Protein AF-A0A8S0X1C5-F1 (afdb_monomer_lite)

pLDDT: mean 76.9, std 29.58, range [22.59, 98.88]

Foldseek 3Di:
DFDFDWDDDPPGDTDGDGDDDDDDDDDDDDDDDDDDDDDDDPDDDDPDDDDDDDDDDDPDDDDDDDDDDDDDDDDDDDPPPPVVVVVVVVVVPVPVPLQFDDDDPLLVLAPFDQALKAFFQDWPDWDDDKAPPVCSHPQNDKIKAAAFFTKTKTFSVAKFWAKKKKFFADADQFWWKKKEFAADPVPDDRFAHAALADDDPNRGQATIHIRGGPDDGTMDIGDLQQTAQIGGIMMMGIRDNDMIMMTDIIGRGFFPVVDRGRSRDSDADFAADPVDPGRGVVSNVVSVVVVFQRSQFGDQQQAWDPVADGGNRTTRRHGADDDDRDGDPGRRPPSHDDCVSCVPPD

Radius of gyration: 30.74 Å; chains: 1; bounding box: 62×40×99 Å

Organism: Cyclocybe aegerita (NCBI:txid1973307)

Secondary structure (DSSP, 8-state):
-EEE--EE-TTS-EE--EEE-------------------S---S---------------S-------------------THHHHHHHHHHHTT------PPPP-GGGGG--S-SSSEE---EEEEEEEEEETGGGGGGG-SEEEEEEEEEEEEEEEEEEEEEEEEEEEEE--TT--EEEEEESSGGG--TT-PPPSSS--TTS-TT--EEEPSSP-SEEEE--GGG-EEEEEEEEEEE--SS-EEEEEEEEEE-SSTT-S-TT--S-------TTSSSTTHHHHHHHHHHHHHHHTEE-TT-BPPSSPPPTT-----B--SSSS-EE-S-TTTT-S--HHHHTT--

Sequence (346 aa):
MFGIRQHILKNGTTVLAVSLSLDYARKELLSSSHSNILTAVNSQGISGMHASRSCVFVDGPLQDYFISTSRELILYEFPSMWLLRLVSVFMSLASSCSALAPSGAWDRFNLAPASRTVYPTAIHSMNGTVKEANLLIDNKGKATFIGIGSWVALDFGIEVGGLISMNFDSVTSTSSLVLSFTESPLFIRPTASDDSSYPSANTTYDGVLQVNAPLKTGDWIQPAAALRGGFRYLTIVSMSTAPTTVSNISCSISFMPHVDDMKAYSGYFFASDPLSQDEDFLTKVWYAGAYTVQTNTVPLDTGRRVPFAPAGSWANDARLGVAGPIIVDGAKRDRAVWPGAHSGYL

Structure (mmCIF, N/CA/C/O backbone):
data_AF-A0A8S0X1C5-F1
#
_entry.id   AF-A0A8S0X1C5-F1
#
loop_
_atom_site.group_PDB
_atom_site.id
_atom_site.type_symbol
_atom_site.label_atom_id
_atom_site.label_alt_id
_atom_site.label_comp_id
_atom_site.label_asym_id
_atom_site.label_entity_id
_atom_site.label_seq_id
_atom_site.pdbx_PDB_ins_code
_atom_site.Cartn_x
_atom_site.Cartn_y
_atom_site.Cartn_z
_atom_site.occupancy
_atom_site.B_iso_or_equiv
_atom_site.auth_seq_id
_atom_site.auth_comp_id
_atom_site.auth_asym_id
_atom_site.auth_atom_id
_atom_site.pdbx_PDB_model_num
ATOM 1 N N . MET A 1 1 ? 11.340 11.588 -34.163 1.00 29.11 1 MET A N 1
ATOM 2 C CA . MET A 1 1 ? 9.926 11.584 -34.609 1.00 29.11 1 MET A CA 1
ATOM 3 C C . MET A 1 1 ? 9.785 10.570 -35.745 1.00 29.11 1 MET A C 1
ATOM 5 O O . MET A 1 1 ? 10.520 10.693 -36.718 1.00 29.11 1 MET A O 1
ATOM 9 N N . PHE A 1 2 ? 8.931 9.545 -35.627 1.00 24.64 2 PHE A N 1
ATOM 10 C CA . PHE A 1 2 ? 8.673 8.598 -36.725 1.00 24.64 2 PHE A CA 1
ATOM 11 C C . PHE A 1 2 ? 7.527 9.130 -37.588 1.00 24.64 2 PHE A C 1
ATOM 13 O O . PHE A 1 2 ? 6.405 9.265 -37.113 1.00 24.64 2 PHE A O 1
ATOM 20 N N . GLY A 1 3 ? 7.810 9.452 -38.849 1.00 26.06 3 GLY A N 1
ATOM 21 C CA . GLY A 1 3 ? 6.800 9.875 -39.813 1.00 26.06 3 GLY A CA 1
ATOM 22 C C . GLY A 1 3 ? 6.830 8.972 -41.036 1.00 26.06 3 GLY A C 1
ATOM 23 O O . GLY A 1 3 ? 7.799 8.989 -41.790 1.00 26.06 3 GLY A O 1
ATOM 24 N N . ILE A 1 4 ? 5.764 8.204 -41.259 1.00 29.16 4 ILE A N 1
ATOM 25 C CA . ILE A 1 4 ? 5.553 7.499 -42.526 1.00 29.16 4 ILE A CA 1
ATOM 26 C C . ILE A 1 4 ? 4.868 8.486 -43.472 1.00 29.16 4 ILE A C 1
ATOM 28 O O . ILE A 1 4 ? 3.733 8.892 -43.232 1.00 29.16 4 ILE A O 1
ATOM 32 N N . ARG A 1 5 ? 5.544 8.883 -44.553 1.00 32.38 5 ARG A N 1
ATOM 33 C CA . ARG A 1 5 ? 4.903 9.590 -45.670 1.00 32.38 5 ARG A CA 1
ATOM 34 C C . ARG A 1 5 ? 4.838 8.667 -46.877 1.00 32.38 5 ARG A C 1
ATOM 36 O O . ARG A 1 5 ? 5.865 8.285 -47.428 1.00 32.38 5 ARG A O 1
ATOM 43 N N . GLN A 1 6 ? 3.623 8.349 -47.311 1.00 30.48 6 GLN A N 1
ATOM 44 C CA . GLN A 1 6 ? 3.394 7.784 -48.637 1.00 30.48 6 GLN A CA 1
ATOM 45 C C . GLN A 1 6 ? 3.525 8.891 -49.683 1.00 30.48 6 GLN A C 1
ATOM 47 O O . GLN A 1 6 ? 2.847 9.914 -49.601 1.00 30.48 6 GLN A O 1
ATOM 52 N N . HIS A 1 7 ? 4.362 8.665 -50.693 1.00 32.59 7 HIS A N 1
ATOM 53 C CA . HIS A 1 7 ? 4.354 9.457 -51.916 1.00 32.59 7 HIS A CA 1
ATOM 54 C C . HIS A 1 7 ? 3.882 8.587 -53.079 1.00 32.59 7 HIS A C 1
ATOM 56 O O . HIS A 1 7 ? 4.466 7.548 -53.377 1.00 32.59 7 HIS A O 1
ATOM 62 N N . ILE A 1 8 ? 2.812 9.031 -53.737 1.00 29.69 8 ILE A N 1
ATOM 63 C CA . ILE A 1 8 ? 2.305 8.440 -54.975 1.00 29.69 8 ILE A CA 1
ATOM 64 C C . ILE A 1 8 ? 2.947 9.210 -56.131 1.00 29.69 8 ILE A C 1
ATOM 66 O O . ILE A 1 8 ? 2.721 10.413 -56.278 1.00 29.69 8 ILE A O 1
ATOM 70 N N . LEU A 1 9 ? 3.760 8.536 -56.946 1.00 34.84 9 LEU A N 1
ATOM 71 C CA . LEU A 1 9 ? 4.273 9.107 -58.192 1.00 34.84 9 LEU A CA 1
ATOM 72 C C . LEU A 1 9 ? 3.261 8.881 -59.325 1.00 34.84 9 LEU A C 1
ATOM 74 O O . LEU A 1 9 ? 2.566 7.866 -59.360 1.00 34.84 9 LEU A O 1
ATOM 78 N N . LYS A 1 10 ? 3.199 9.831 -60.268 1.00 32.88 10 LYS A N 1
ATOM 79 C CA . LYS A 1 10 ? 2.172 9.957 -61.326 1.00 32.88 10 LYS A CA 1
ATOM 80 C C . LYS A 1 10 ? 2.009 8.763 -62.288 1.00 32.88 10 LYS A C 1
ATOM 82 O O . LYS A 1 10 ? 1.106 8.811 -63.113 1.00 32.88 10 LYS A O 1
ATOM 87 N N . ASN A 1 11 ? 2.799 7.695 -62.156 1.00 34.28 11 ASN A N 1
ATOM 88 C CA . ASN A 1 11 ? 2.744 6.514 -63.027 1.00 34.28 11 ASN A CA 1
ATOM 89 C C . ASN A 1 11 ? 2.382 5.206 -62.288 1.00 34.28 11 ASN A C 1
ATOM 91 O O . ASN A 1 11 ? 2.668 4.122 -62.780 1.00 34.28 11 ASN A O 1
ATOM 95 N N . GLY A 1 12 ? 1.747 5.284 -61.113 1.00 36.84 12 GLY A N 1
ATOM 96 C CA . GLY A 1 12 ? 1.111 4.119 -60.475 1.00 36.84 12 GLY A CA 1
ATOM 97 C C . GLY A 1 12 ? 2.046 3.152 -59.736 1.00 36.84 12 GLY A C 1
ATOM 98 O O . GLY A 1 12 ? 1.582 2.137 -59.228 1.00 36.84 12 GLY A O 1
ATOM 99 N N . THR A 1 13 ? 3.339 3.457 -59.613 1.00 32.91 13 THR A N 1
ATOM 100 C CA . THR A 1 13 ? 4.266 2.703 -58.754 1.00 32.91 13 THR A CA 1
ATOM 101 C C . THR A 1 13 ? 4.242 3.263 -57.330 1.00 32.91 13 THR A C 1
ATOM 103 O O . THR A 1 13 ? 4.506 4.449 -57.121 1.00 32.91 13 THR A O 1
ATOM 106 N N . THR A 1 14 ? 3.948 2.423 -56.336 1.00 31.20 14 THR A N 1
ATOM 107 C CA . THR A 1 14 ? 4.071 2.776 -54.913 1.00 31.20 14 THR A CA 1
ATOM 108 C C . THR A 1 14 ? 5.472 2.422 -54.418 1.00 31.20 14 THR A C 1
ATOM 110 O O . THR A 1 14 ? 5.882 1.270 -54.512 1.00 31.20 14 THR A O 1
ATOM 113 N N . VAL A 1 15 ? 6.200 3.395 -53.867 1.00 32.12 15 VAL A N 1
ATOM 114 C CA . VAL A 1 15 ? 7.472 3.164 -53.165 1.00 32.12 15 VAL A CA 1
ATOM 115 C C . VAL A 1 15 ? 7.262 3.509 -51.695 1.00 32.12 15 VAL A C 1
ATOM 117 O O . VAL A 1 15 ? 6.861 4.627 -51.370 1.00 32.12 15 VAL A O 1
ATOM 120 N N . LEU A 1 16 ? 7.514 2.551 -50.803 1.00 28.67 16 LEU A N 1
ATOM 121 C CA . LEU A 1 16 ? 7.498 2.785 -49.363 1.00 28.67 16 LEU A CA 1
ATOM 122 C C . LEU A 1 16 ? 8.895 3.260 -48.941 1.00 28.67 16 LEU A C 1
ATOM 124 O O . LEU A 1 16 ? 9.833 2.470 -48.898 1.00 28.67 16 LEU A O 1
ATOM 128 N N . ALA A 1 17 ? 9.047 4.554 -48.667 1.00 30.53 17 ALA A N 1
ATOM 129 C CA . ALA A 1 17 ? 10.282 5.104 -48.118 1.00 30.53 17 ALA A CA 1
ATOM 130 C C . ALA A 1 17 ? 10.117 5.304 -46.606 1.00 30.53 17 ALA A C 1
ATOM 132 O O . ALA A 1 17 ? 9.279 6.091 -46.167 1.00 30.53 17 ALA A O 1
ATOM 133 N N . VAL A 1 18 ? 10.921 4.599 -45.808 1.00 28.52 18 VAL A N 1
ATOM 134 C CA . VAL A 1 18 ? 11.034 4.845 -44.365 1.00 28.52 18 VAL A CA 1
ATOM 135 C C . VAL A 1 18 ? 12.186 5.823 -44.159 1.00 28.52 18 VAL A C 1
ATOM 137 O O . VAL A 1 18 ? 13.341 5.491 -44.410 1.00 28.52 18 VAL A O 1
ATOM 140 N N . SER A 1 19 ? 11.873 7.052 -43.751 1.00 28.88 19 SER A N 1
ATOM 141 C CA . SER A 1 19 ? 12.874 8.058 -43.391 1.00 28.88 19 SER A CA 1
ATOM 142 C C . SER A 1 19 ? 13.080 8.050 -41.877 1.00 28.88 19 SER A C 1
ATOM 144 O O . SER A 1 19 ? 12.132 8.229 -41.114 1.00 28.88 19 SER A O 1
ATOM 146 N N . LEU A 1 20 ? 14.324 7.845 -41.447 1.00 26.61 20 LEU A N 1
ATOM 147 C CA . LEU A 1 20 ? 14.765 8.088 -40.075 1.00 26.61 20 LEU A CA 1
ATOM 148 C C . LEU A 1 20 ? 15.302 9.520 -39.996 1.00 26.61 20 LEU A C 1
ATOM 150 O O . LEU A 1 20 ? 16.346 9.823 -40.572 1.00 26.61 20 LEU A O 1
ATOM 154 N N . SER A 1 21 ? 14.591 10.398 -39.286 1.00 27.64 21 SER A N 1
ATOM 155 C CA . SER A 1 21 ? 15.107 11.719 -38.915 1.00 27.64 21 SER A CA 1
ATOM 156 C C . SER A 1 21 ? 15.823 11.613 -37.571 1.00 27.64 21 SER A C 1
ATOM 158 O O . SER A 1 21 ? 15.180 11.404 -36.540 1.00 27.64 21 SER A O 1
ATOM 160 N N . LEU A 1 22 ? 17.150 11.734 -37.588 1.00 27.16 22 LEU A N 1
ATOM 161 C CA . LEU A 1 22 ? 17.971 11.967 -36.401 1.00 27.16 22 LEU A CA 1
ATOM 162 C C . LEU A 1 22 ? 18.087 13.483 -36.205 1.00 27.16 22 LEU A C 1
ATOM 164 O O . LEU A 1 22 ? 18.839 14.141 -36.923 1.00 27.16 22 LEU A O 1
ATOM 168 N N . ASP A 1 23 ? 17.346 14.035 -35.244 1.00 27.17 23 ASP A N 1
ATOM 169 C CA . ASP A 1 23 ? 17.555 15.414 -34.800 1.00 27.17 23 ASP A CA 1
ATOM 170 C C . ASP A 1 23 ? 18.828 15.474 -33.949 1.00 27.17 23 ASP A C 1
ATOM 172 O O . ASP A 1 23 ? 18.875 14.990 -32.818 1.00 27.17 23 ASP A O 1
ATOM 176 N N . TYR A 1 24 ? 19.888 16.056 -34.510 1.00 27.95 24 TYR A N 1
ATOM 177 C CA . TYR A 1 24 ? 21.139 16.310 -33.803 1.00 27.95 24 TYR A CA 1
ATOM 178 C C . TYR A 1 24 ? 21.075 17.688 -33.131 1.00 27.95 24 TYR A C 1
ATOM 180 O O . TYR A 1 24 ? 21.280 18.720 -33.774 1.00 27.95 24 TYR A O 1
ATOM 188 N N . ALA A 1 25 ? 20.807 17.719 -31.825 1.00 27.36 25 ALA A N 1
ATOM 189 C CA . ALA A 1 25 ? 20.977 18.922 -31.016 1.00 27.36 25 ALA A CA 1
ATOM 190 C C . ALA A 1 25 ? 22.478 19.173 -30.782 1.00 27.36 25 ALA A C 1
ATOM 192 O O . ALA A 1 25 ? 23.146 18.480 -30.017 1.00 27.36 25 ALA A O 1
ATOM 193 N N . ARG A 1 26 ? 23.022 20.172 -31.479 1.00 26.69 26 ARG A N 1
ATOM 194 C CA . ARG A 1 26 ? 24.416 20.616 -31.378 1.00 26.69 26 ARG A CA 1
ATOM 195 C C . ARG A 1 26 ? 24.632 21.362 -30.050 1.00 26.69 26 ARG A C 1
ATOM 197 O O . ARG A 1 26 ? 24.046 22.421 -29.846 1.00 26.69 26 ARG A O 1
ATOM 204 N N . LYS A 1 27 ? 25.523 20.868 -29.185 1.00 25.89 27 LYS A N 1
ATOM 205 C CA . LYS A 1 27 ? 26.187 21.674 -28.145 1.00 25.89 27 LYS A CA 1
ATOM 206 C C . LYS A 1 27 ? 27.694 21.460 -28.286 1.00 25.89 27 LYS A C 1
ATOM 208 O O . LYS A 1 27 ? 28.174 20.338 -28.174 1.00 25.89 27 LYS A O 1
ATOM 213 N N . GLU A 1 28 ? 28.411 22.518 -28.651 1.00 27.03 28 GLU A N 1
ATOM 214 C CA . GLU A 1 28 ? 29.870 22.516 -28.782 1.00 27.03 28 GLU A CA 1
ATOM 215 C C . GLU A 1 28 ? 30.544 22.307 -27.421 1.00 27.03 28 GLU A C 1
ATOM 217 O O . GLU A 1 28 ? 30.140 22.947 -26.452 1.00 27.03 28 GLU A O 1
ATOM 222 N N . LEU A 1 29 ? 31.589 21.468 -27.377 1.00 23.97 29 LEU A N 1
ATOM 223 C CA . LEU A 1 29 ? 32.873 21.756 -26.717 1.00 23.97 29 LEU A CA 1
ATOM 224 C C . LEU A 1 29 ? 33.896 20.628 -26.979 1.00 23.97 29 LEU A C 1
ATOM 226 O O . LEU A 1 29 ? 33.778 19.523 -26.466 1.00 23.97 29 LEU A O 1
ATOM 230 N N . LEU A 1 30 ? 34.866 20.967 -27.838 1.00 23.81 30 LEU A N 1
ATOM 231 C CA . LEU A 1 30 ? 36.296 20.614 -27.859 1.00 23.81 30 LEU A CA 1
ATOM 232 C C . LEU A 1 30 ? 36.761 19.233 -27.343 1.00 23.81 30 LEU A C 1
ATOM 234 O O . LEU A 1 30 ? 36.732 18.970 -26.149 1.00 23.81 30 LEU A O 1
ATOM 238 N N . SER A 1 31 ? 37.430 18.474 -28.224 1.00 23.27 31 SER A N 1
ATOM 239 C CA . SER A 1 31 ? 38.886 18.202 -28.142 1.00 23.27 31 SER A CA 1
ATOM 240 C C . SER A 1 31 ? 39.286 16.812 -28.664 1.00 23.27 31 SER A C 1
ATOM 242 O O . SER A 1 31 ? 38.911 15.783 -28.117 1.00 23.27 31 SER A O 1
ATOM 244 N N . SER A 1 32 ? 40.173 16.847 -29.663 1.00 23.73 32 SER A N 1
ATOM 245 C CA . SER A 1 32 ? 41.256 15.894 -29.951 1.00 23.73 32 SER A CA 1
ATOM 246 C C . SER A 1 32 ? 40.941 14.452 -30.389 1.00 23.73 32 SER A C 1
ATOM 248 O O . SER A 1 32 ? 40.717 13.560 -29.578 1.00 23.73 32 SER A O 1
ATOM 250 N N . SER A 1 33 ? 41.236 14.218 -31.674 1.00 24.53 33 SER A N 1
ATOM 251 C CA . SER A 1 33 ? 42.263 13.273 -32.158 1.00 24.53 33 SER A CA 1
ATOM 252 C C . SER A 1 33 ? 41.798 12.153 -33.110 1.00 24.53 33 SER A C 1
ATOM 254 O O . SER A 1 33 ? 40.848 11.426 -32.854 1.00 24.53 33 SER A O 1
ATOM 256 N N . HIS A 1 34 ? 42.581 12.034 -34.189 1.00 26.27 34 HIS A N 1
ATOM 257 C CA . HIS A 1 34 ? 42.723 10.930 -35.145 1.00 26.27 34 HIS A CA 1
ATOM 258 C C . HIS A 1 34 ? 41.773 10.845 -36.352 1.00 26.27 34 HIS A C 1
ATOM 260 O O . HIS A 1 34 ? 40.760 10.156 -36.399 1.00 26.27 34 HIS A O 1
ATOM 266 N N . SER A 1 35 ? 42.253 11.527 -37.393 1.00 25.55 35 SER A N 1
ATOM 267 C CA . SER A 1 35 ? 42.110 11.251 -38.818 1.00 25.55 35 SER A CA 1
ATOM 268 C C . SER A 1 35 ? 42.413 9.796 -39.198 1.00 25.55 35 SER A C 1
ATOM 270 O O . SER A 1 35 ? 43.443 9.264 -38.787 1.00 25.55 35 SER A O 1
ATOM 272 N N . ASN A 1 36 ? 41.606 9.213 -40.090 1.00 24.75 36 ASN A N 1
ATOM 273 C CA . ASN A 1 36 ? 42.042 8.824 -41.441 1.00 24.75 36 ASN A CA 1
ATOM 274 C C . ASN A 1 36 ? 40.878 8.247 -42.267 1.00 24.75 36 ASN A C 1
ATOM 276 O O . ASN A 1 36 ? 39.952 7.657 -41.725 1.00 24.75 36 ASN A O 1
ATOM 280 N N . ILE A 1 37 ? 41.003 8.383 -43.593 1.00 24.09 37 ILE A N 1
ATOM 281 C CA . ILE A 1 37 ? 40.085 7.987 -44.682 1.00 24.09 37 ILE A CA 1
ATOM 282 C C . ILE A 1 37 ? 39.159 9.127 -45.139 1.00 24.09 37 ILE A C 1
ATOM 284 O O . ILE A 1 37 ? 37.940 9.111 -44.993 1.00 24.09 37 ILE A O 1
ATOM 288 N N . LEU A 1 38 ? 39.780 10.134 -45.755 1.00 24.28 38 LEU A N 1
ATOM 289 C CA . LEU A 1 38 ? 39.122 11.094 -46.637 1.00 24.28 38 LEU A CA 1
ATOM 290 C C . LEU A 1 38 ? 40.070 11.363 -47.811 1.00 24.28 38 LEU A C 1
ATOM 292 O O . LEU A 1 38 ? 40.832 12.324 -47.801 1.00 24.28 38 LEU A O 1
ATOM 296 N N . THR A 1 39 ? 40.039 10.489 -48.818 1.00 25.88 39 THR A N 1
ATOM 297 C CA . THR A 1 39 ? 40.650 10.778 -50.120 1.00 25.88 39 THR A CA 1
ATOM 298 C C . THR A 1 39 ? 39.824 10.136 -51.228 1.00 25.88 39 THR A C 1
ATOM 300 O O . THR A 1 39 ? 39.453 8.972 -51.125 1.00 25.88 39 THR A O 1
ATOM 303 N N . ALA A 1 40 ? 39.604 10.919 -52.287 1.00 25.03 40 ALA A N 1
ATOM 304 C CA . ALA A 1 40 ? 38.884 10.621 -53.526 1.00 25.03 40 ALA A CA 1
ATOM 305 C C . ALA A 1 40 ? 37.348 10.671 -53.434 1.00 25.03 40 ALA A C 1
ATOM 307 O O . ALA A 1 40 ? 36.697 9.668 -53.199 1.00 25.03 40 ALA A O 1
ATOM 308 N N . VAL A 1 41 ? 36.769 11.859 -53.636 1.00 27.62 41 VAL A N 1
ATOM 309 C CA . VAL A 1 41 ? 36.085 12.252 -54.889 1.00 27.62 41 VAL A CA 1
ATOM 310 C C . VAL A 1 41 ? 35.872 13.765 -54.796 1.00 27.62 41 VAL A C 1
ATOM 312 O O . VAL A 1 41 ? 34.934 14.240 -54.167 1.00 27.62 41 VAL A O 1
ATOM 315 N N . ASN A 1 42 ? 36.788 14.534 -55.381 1.00 30.72 42 ASN A N 1
ATOM 316 C CA . ASN A 1 42 ? 36.604 15.968 -55.573 1.00 30.72 42 ASN A CA 1
ATOM 317 C C . ASN A 1 42 ? 37.050 16.316 -56.993 1.00 30.72 42 ASN A C 1
ATOM 319 O O . ASN A 1 42 ? 38.157 16.781 -57.233 1.00 30.72 42 ASN A O 1
ATOM 323 N N . SER A 1 43 ? 36.195 15.991 -57.953 1.00 29.84 43 SER A N 1
ATOM 324 C CA . SER A 1 43 ? 36.220 16.553 -59.299 1.00 29.84 43 SER A CA 1
ATOM 325 C C . SER A 1 43 ? 34.874 16.246 -59.936 1.00 29.84 43 SER A C 1
ATOM 327 O O . SER A 1 43 ? 34.432 15.106 -59.831 1.00 29.84 43 SER A O 1
ATOM 329 N N . GLN A 1 44 ? 34.299 17.222 -60.638 1.00 26.98 44 GLN A N 1
ATOM 330 C CA . GLN A 1 44 ? 32.946 17.251 -61.219 1.00 26.98 44 GLN A CA 1
ATOM 331 C C . GLN A 1 44 ? 31.915 17.853 -60.251 1.00 26.98 44 GLN A C 1
ATOM 333 O O . GLN A 1 44 ? 31.185 17.164 -59.544 1.00 26.98 44 GLN A O 1
ATOM 338 N N . GLY A 1 45 ? 31.890 19.188 -60.210 1.00 32.16 45 GLY A N 1
ATOM 339 C CA . GLY A 1 45 ? 30.882 19.952 -59.490 1.00 32.16 45 GLY A CA 1
ATOM 340 C C . GLY A 1 45 ? 29.481 19.663 -60.024 1.00 32.16 45 GLY A C 1
ATOM 341 O O . GLY A 1 45 ? 29.152 20.025 -61.149 1.00 32.16 45 GLY A O 1
ATOM 342 N N . ILE A 1 46 ? 28.657 19.052 -59.177 1.00 28.06 46 ILE A N 1
ATOM 343 C CA . ILE A 1 46 ? 27.200 19.049 -59.279 1.00 28.06 46 ILE A CA 1
ATOM 344 C C . ILE A 1 46 ? 26.682 19.392 -57.881 1.00 28.06 46 ILE A C 1
ATOM 346 O O . ILE A 1 46 ? 26.888 18.658 -56.917 1.00 28.06 46 ILE A O 1
ATOM 350 N N . SER A 1 47 ? 26.071 20.568 -57.771 1.00 27.61 47 SER A N 1
ATOM 351 C CA . SER A 1 47 ? 25.398 21.038 -56.563 1.00 27.61 47 SER A CA 1
ATOM 352 C C . SER A 1 47 ? 24.076 20.288 -56.396 1.00 27.61 47 SER A C 1
ATOM 354 O O . SER A 1 47 ? 23.261 20.271 -57.316 1.00 27.61 47 SER A O 1
ATOM 356 N N . GLY A 1 48 ? 23.868 19.701 -55.215 1.00 29.88 48 GLY A N 1
ATOM 357 C CA . GLY A 1 48 ? 22.573 19.188 -54.769 1.00 29.88 48 GLY A CA 1
ATOM 358 C C . GLY A 1 48 ? 22.367 17.683 -54.947 1.00 29.88 48 GLY A C 1
ATOM 359 O O . GLY A 1 48 ? 21.695 17.256 -55.876 1.00 29.88 48 GLY A O 1
ATOM 360 N N . MET A 1 49 ? 22.848 16.880 -53.993 1.00 24.73 49 MET A N 1
ATOM 361 C CA . MET A 1 49 ? 22.288 15.553 -53.706 1.00 24.73 49 MET A CA 1
ATOM 362 C C . MET A 1 49 ? 22.533 15.182 -52.238 1.00 24.73 49 MET A C 1
ATOM 364 O O . MET A 1 49 ? 23.666 15.160 -51.763 1.00 24.73 49 MET A O 1
ATOM 368 N N . HIS A 1 50 ? 21.448 14.884 -51.521 1.00 25.16 50 HIS A N 1
ATOM 369 C CA . HIS A 1 50 ? 21.481 14.207 -50.227 1.00 25.16 50 HIS A CA 1
ATOM 370 C C . HIS A 1 50 ? 22.087 12.809 -50.416 1.00 25.16 50 HIS A C 1
ATOM 372 O O . HIS A 1 50 ? 21.501 11.963 -51.090 1.00 25.16 50 HIS A O 1
ATOM 378 N N . ALA A 1 51 ? 23.238 12.545 -49.800 1.00 25.64 51 ALA A N 1
ATOM 379 C CA . ALA A 1 51 ? 23.778 11.196 -49.703 1.00 25.64 51 ALA A CA 1
ATOM 380 C C . ALA A 1 51 ? 22.972 10.399 -48.661 1.00 25.64 51 ALA A C 1
ATOM 382 O O . ALA A 1 51 ? 23.200 10.510 -47.458 1.00 25.64 51 ALA A O 1
ATOM 383 N N . SER A 1 52 ? 22.012 9.598 -49.123 1.00 26.75 52 SER A N 1
ATOM 384 C CA . SER A 1 52 ? 21.413 8.522 -48.330 1.00 26.75 52 SER A CA 1
ATOM 385 C C . SER A 1 52 ? 22.438 7.393 -48.210 1.00 26.75 52 SER A C 1
ATOM 387 O O . SER A 1 52 ? 22.732 6.705 -49.187 1.00 26.75 52 SER A O 1
ATOM 389 N N . ARG A 1 53 ? 23.022 7.206 -47.022 1.00 26.88 53 ARG A N 1
ATOM 390 C CA . ARG A 1 53 ? 23.761 5.979 -46.704 1.00 26.88 53 ARG A CA 1
ATOM 391 C C . ARG A 1 53 ? 22.740 4.907 -46.336 1.00 26.88 53 ARG A C 1
ATOM 393 O O . ARG A 1 53 ? 22.212 4.913 -45.231 1.00 26.88 53 ARG A O 1
ATOM 400 N N . SER A 1 54 ? 22.460 4.001 -47.265 1.00 26.14 54 SER A N 1
ATOM 401 C CA . SER A 1 54 ? 21.738 2.763 -46.966 1.00 26.14 54 SER A CA 1
ATOM 402 C C . SER A 1 54 ? 22.764 1.709 -46.555 1.00 26.14 54 SER A C 1
ATOM 404 O O . SER A 1 54 ? 23.625 1.352 -47.355 1.00 26.14 54 SER A O 1
ATOM 406 N N . CYS A 1 55 ? 22.714 1.248 -45.306 1.00 23.77 55 CYS A N 1
ATOM 407 C CA . CYS A 1 55 ? 23.466 0.076 -44.865 1.00 23.77 55 CYS A CA 1
ATOM 408 C C . CYS A 1 55 ? 22.536 -1.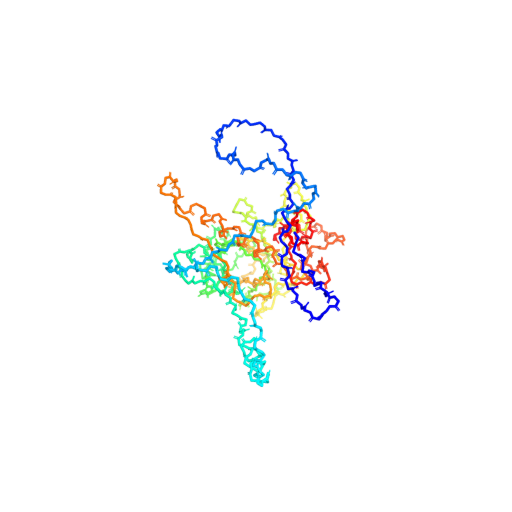132 -45.012 1.00 23.77 55 CYS A C 1
ATOM 410 O O . CYS A 1 55 ? 21.470 -1.152 -44.400 1.00 23.77 55 CYS A O 1
ATOM 412 N N . VAL A 1 56 ? 22.903 -2.101 -45.847 1.00 24.53 56 VAL A N 1
ATOM 413 C CA . VAL A 1 56 ? 22.175 -3.367 -45.988 1.00 24.53 56 VAL A CA 1
ATOM 414 C C . VAL A 1 56 ? 23.034 -4.442 -45.337 1.00 24.53 56 VAL A C 1
ATOM 416 O O . VAL A 1 56 ? 24.138 -4.707 -45.804 1.00 24.53 56 VAL A O 1
ATOM 419 N N . PHE A 1 57 ? 22.544 -5.041 -44.252 1.00 22.59 57 PHE A N 1
ATOM 420 C CA . PHE A 1 57 ? 23.112 -6.282 -43.735 1.00 22.59 57 PHE A CA 1
ATOM 421 C C . PHE A 1 57 ? 22.508 -7.437 -44.532 1.00 22.59 57 PHE A C 1
ATOM 423 O O . PHE A 1 57 ? 21.291 -7.615 -44.538 1.00 22.59 57 PHE A O 1
ATOM 430 N N . VAL A 1 58 ? 23.359 -8.190 -45.226 1.00 25.97 58 VAL A N 1
ATOM 431 C CA . VAL A 1 58 ? 22.996 -9.457 -45.864 1.00 25.97 58 VAL A CA 1
ATOM 432 C C . VAL A 1 58 ? 23.816 -10.538 -45.181 1.00 25.97 58 VAL A C 1
ATOM 434 O O . VAL A 1 58 ? 25.043 -10.475 -45.194 1.00 25.97 58 VAL A O 1
ATOM 437 N N . ASP A 1 59 ? 23.132 -11.495 -44.566 1.00 23.06 59 ASP A N 1
ATOM 438 C CA . ASP A 1 59 ? 23.744 -12.691 -43.998 1.00 23.06 59 ASP A CA 1
ATOM 439 C C . ASP A 1 59 ? 23.715 -13.792 -45.074 1.00 23.06 59 ASP A C 1
ATOM 441 O O . ASP A 1 59 ? 22.640 -14.191 -45.528 1.00 23.06 59 ASP A O 1
ATOM 445 N N . GLY A 1 60 ? 24.885 -14.211 -45.570 1.00 30.70 60 GLY A N 1
ATOM 446 C CA . GLY A 1 60 ? 25.018 -15.250 -46.603 1.00 30.70 60 GLY A CA 1
ATOM 447 C C . GLY A 1 60 ? 26.360 -15.220 -47.359 1.00 30.70 60 GLY A C 1
ATOM 448 O O . GLY A 1 60 ? 26.963 -14.153 -47.491 1.00 30.70 60 GLY A O 1
ATOM 449 N N . PRO A 1 61 ? 26.870 -16.371 -47.847 1.00 25.36 61 PRO A N 1
ATOM 450 C CA . PRO A 1 61 ? 28.209 -16.457 -48.422 1.00 25.36 61 PRO A CA 1
ATOM 451 C C . PRO A 1 61 ? 28.301 -15.770 -49.793 1.00 25.36 61 PRO A C 1
ATOM 453 O O . PRO A 1 61 ? 27.435 -15.920 -50.653 1.00 25.36 61 PRO A O 1
ATOM 456 N N . LEU A 1 62 ? 29.396 -15.028 -49.975 1.00 33.28 62 LEU A N 1
ATOM 457 C CA . LEU A 1 62 ? 29.795 -14.316 -51.189 1.00 33.28 62 LEU A CA 1
ATOM 458 C C . LEU A 1 62 ? 29.954 -15.269 -52.383 1.00 33.28 62 LEU A C 1
ATOM 460 O O . LEU A 1 62 ? 30.871 -16.086 -52.376 1.00 33.28 62 LEU A O 1
ATOM 464 N N . GLN A 1 63 ? 29.144 -15.096 -53.430 1.00 26.67 63 GLN A N 1
ATOM 465 C CA . GLN A 1 63 ? 29.486 -15.527 -54.790 1.00 26.67 63 GLN A CA 1
ATOM 466 C C . GLN A 1 63 ? 28.918 -14.542 -55.832 1.00 26.67 63 GLN A C 1
ATOM 468 O O . GLN A 1 63 ? 27.710 -14.391 -55.980 1.00 26.67 63 GLN A O 1
ATOM 473 N N . ASP A 1 64 ? 29.853 -13.831 -56.467 1.00 26.20 64 ASP A N 1
ATOM 474 C CA . ASP A 1 64 ? 29.884 -13.198 -57.793 1.00 26.20 64 ASP A CA 1
ATOM 475 C C . ASP A 1 64 ? 28.595 -12.627 -58.418 1.00 26.20 64 ASP A C 1
ATOM 477 O O . ASP A 1 64 ? 27.749 -13.341 -58.951 1.00 26.20 64 ASP A O 1
ATOM 481 N N . TYR A 1 65 ? 28.535 -11.292 -58.514 1.00 27.31 65 TYR A N 1
ATOM 482 C CA . TYR A 1 65 ? 27.615 -10.578 -59.406 1.00 27.31 65 TYR A CA 1
ATOM 483 C C . TYR A 1 65 ? 28.358 -10.062 -60.647 1.00 27.31 65 TYR A C 1
ATOM 485 O O . TY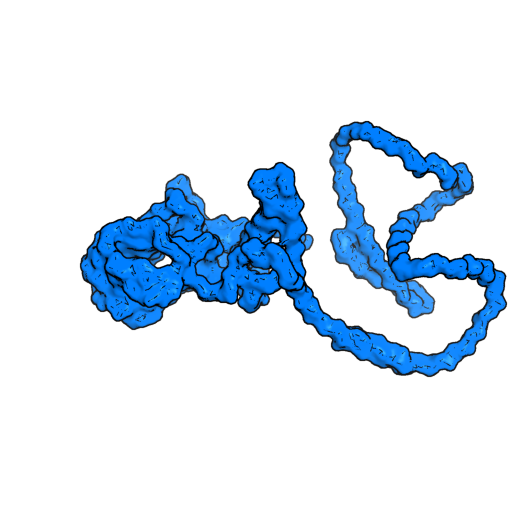R A 1 65 ? 29.211 -9.179 -60.555 1.00 27.31 65 TYR A O 1
ATOM 493 N N . PHE A 1 66 ? 27.985 -10.573 -61.823 1.00 23.50 66 PHE A N 1
ATOM 494 C CA . PHE A 1 66 ? 28.288 -9.963 -63.120 1.00 23.50 66 PHE A CA 1
ATOM 495 C C . PHE A 1 66 ? 27.247 -8.880 -63.440 1.00 23.50 66 PHE A C 1
ATOM 497 O O . PHE A 1 66 ? 26.044 -9.140 -63.439 1.00 23.50 66 PHE A O 1
ATOM 504 N N . ILE A 1 67 ? 27.705 -7.671 -63.775 1.00 25.34 67 ILE A N 1
ATOM 505 C CA . ILE A 1 67 ? 26.873 -6.647 -64.417 1.00 25.34 67 ILE A CA 1
ATOM 506 C C . ILE A 1 67 ? 26.849 -6.960 -65.917 1.00 25.34 67 ILE A C 1
ATOM 508 O O . ILE A 1 67 ? 27.868 -6.820 -66.589 1.00 25.34 67 ILE A O 1
ATOM 512 N N . SER A 1 68 ? 25.689 -7.355 -66.445 1.00 23.42 68 SER A N 1
ATOM 513 C CA . SER A 1 68 ? 25.423 -7.350 -67.887 1.00 23.42 68 SER A CA 1
ATOM 514 C C . SER A 1 68 ? 24.334 -6.331 -68.191 1.00 23.42 68 SER A C 1
ATOM 516 O O . SER A 1 68 ? 23.183 -6.467 -67.780 1.00 23.42 68 SER A O 1
ATOM 518 N N . THR A 1 69 ? 24.720 -5.279 -68.903 1.00 31.86 69 THR A N 1
ATOM 519 C CA . THR A 1 69 ? 23.824 -4.311 -69.525 1.00 31.86 69 THR A CA 1
ATOM 520 C C . THR A 1 69 ? 23.468 -4.804 -70.922 1.00 31.86 69 THR A C 1
ATOM 522 O O . THR A 1 69 ? 24.234 -4.640 -71.865 1.00 31.86 69 THR A O 1
ATOM 525 N N . SER A 1 70 ? 22.288 -5.392 -71.100 1.00 25.86 70 SER A N 1
ATOM 526 C CA . SER A 1 70 ? 21.683 -5.489 -72.433 1.00 25.86 70 SER A CA 1
ATOM 527 C C . SER A 1 70 ? 20.175 -5.691 -72.352 1.00 25.86 70 SER A C 1
ATOM 529 O O . SER A 1 70 ? 19.639 -6.358 -71.474 1.00 25.86 70 SER A O 1
ATOM 531 N N . ARG A 1 71 ? 19.504 -4.972 -73.248 1.00 34.88 71 ARG A N 1
ATOM 532 C CA . ARG A 1 71 ? 18.062 -4.807 -73.379 1.00 34.88 71 ARG A CA 1
ATOM 533 C C . ARG A 1 71 ? 17.431 -6.099 -73.892 1.00 34.88 71 ARG A C 1
ATOM 535 O O . ARG A 1 71 ? 17.880 -6.577 -74.921 1.00 34.88 71 ARG A O 1
ATOM 542 N N . GLU A 1 72 ? 16.366 -6.560 -73.241 1.00 28.02 72 GLU A N 1
ATOM 543 C CA . GLU A 1 72 ? 15.102 -6.991 -73.863 1.00 28.02 72 GLU A CA 1
ATOM 544 C C . GLU A 1 72 ? 14.118 -7.442 -72.771 1.00 28.02 72 GLU A C 1
ATOM 546 O O . GLU A 1 72 ? 14.416 -8.307 -71.952 1.00 28.02 72 GLU A O 1
ATOM 551 N N . LEU A 1 73 ? 12.949 -6.798 -72.718 1.00 26.02 73 LEU A N 1
ATOM 552 C CA . LEU A 1 73 ? 11.884 -7.101 -71.763 1.00 26.02 73 LEU A CA 1
ATOM 553 C C . LEU A 1 73 ? 10.929 -8.098 -72.435 1.00 26.02 73 LEU A C 1
ATOM 555 O O . LEU A 1 73 ? 10.088 -7.701 -73.239 1.00 26.02 73 LEU A O 1
ATOM 559 N N . ILE A 1 74 ? 11.060 -9.389 -72.128 1.00 28.16 74 ILE A N 1
ATOM 560 C CA . ILE A 1 74 ? 10.041 -10.385 -72.482 1.00 28.16 74 ILE A CA 1
ATOM 561 C C . ILE A 1 74 ? 8.989 -10.364 -71.370 1.00 28.16 74 ILE A C 1
ATOM 563 O O . ILE A 1 74 ? 9.235 -10.818 -70.253 1.00 28.16 74 ILE A O 1
ATOM 567 N N . LEU A 1 75 ? 7.822 -9.791 -71.668 1.00 24.58 75 LEU A N 1
ATOM 568 C CA . LEU A 1 75 ? 6.645 -9.829 -70.800 1.00 24.58 75 LEU A CA 1
ATOM 569 C C . LEU A 1 75 ? 6.078 -11.255 -70.784 1.00 24.58 75 LEU A C 1
ATOM 571 O O . LEU A 1 75 ? 5.392 -11.664 -71.716 1.00 24.58 75 LEU A O 1
ATOM 575 N N . TYR A 1 76 ? 6.354 -12.003 -69.717 1.00 29.08 76 TYR A N 1
ATOM 576 C CA . TYR A 1 76 ? 5.566 -13.184 -69.370 1.00 29.08 76 TYR A CA 1
ATOM 577 C C . TYR A 1 76 ? 4.352 -12.735 -68.550 1.00 29.08 76 TYR A C 1
ATOM 579 O O . TYR A 1 76 ? 4.495 -12.281 -67.413 1.00 29.08 76 TYR A O 1
ATOM 587 N N . GLU A 1 77 ? 3.153 -12.854 -69.122 1.00 32.47 77 GLU A N 1
ATOM 588 C CA . GLU A 1 77 ? 1.904 -12.734 -68.369 1.00 32.47 77 GLU A CA 1
ATOM 589 C C . GLU A 1 77 ? 1.765 -13.935 -67.424 1.00 32.47 77 GLU A C 1
ATOM 591 O O . GLU A 1 77 ? 1.426 -15.044 -67.833 1.00 32.47 77 GLU A O 1
ATOM 596 N N . PHE A 1 78 ? 2.033 -13.716 -66.137 1.00 39.69 78 PHE A N 1
ATOM 597 C CA . PHE A 1 78 ? 1.648 -14.648 -65.079 1.00 39.69 78 PHE A CA 1
ATOM 598 C C . PHE A 1 78 ? 0.275 -14.241 -64.519 1.00 39.69 78 PHE A C 1
ATOM 600 O O . PHE A 1 78 ? 0.071 -13.059 -64.227 1.00 39.69 78 PHE A O 1
ATOM 607 N N . PRO A 1 79 ? -0.673 -15.179 -64.319 1.00 42.03 79 PRO A N 1
ATOM 608 C CA . PRO A 1 79 ? -1.993 -14.858 -63.788 1.00 42.03 79 PRO A CA 1
ATOM 609 C C . PRO A 1 79 ? -1.874 -14.376 -62.335 1.00 42.03 79 PRO A C 1
ATOM 611 O O . PRO A 1 79 ? -1.671 -15.142 -61.392 1.00 42.03 79 PRO A O 1
ATOM 614 N N . SER A 1 80 ? -2.020 -13.065 -62.170 1.00 53.12 80 SER A N 1
ATOM 615 C CA . SER A 1 80 ? -1.722 -12.240 -60.993 1.00 53.12 80 SER A CA 1
ATOM 616 C C . SER A 1 80 ? -2.609 -12.466 -59.758 1.00 53.12 80 SER A C 1
ATOM 618 O O . SER A 1 80 ? -2.482 -11.746 -58.773 1.00 53.12 80 SER A O 1
ATOM 620 N N . MET A 1 81 ? -3.487 -13.473 -59.745 1.00 47.44 81 MET A N 1
ATOM 621 C CA . MET A 1 81 ? -4.448 -13.665 -58.646 1.00 47.44 81 MET A CA 1
ATOM 622 C C . MET A 1 81 ? -4.010 -14.654 -57.557 1.00 47.44 81 MET A C 1
ATOM 624 O O . MET A 1 81 ? -4.581 -14.634 -56.466 1.00 47.44 81 MET A O 1
ATOM 628 N N . TRP A 1 82 ? -3.000 -15.494 -57.801 1.00 47.16 82 TRP A N 1
ATOM 629 C CA . TRP A 1 82 ? -2.546 -16.482 -56.809 1.00 47.16 82 TRP A CA 1
ATOM 630 C C . TRP A 1 82 ? -1.529 -15.907 -55.812 1.00 47.16 82 TRP A C 1
ATOM 632 O O . TRP A 1 82 ? -1.580 -16.236 -54.628 1.00 47.16 82 TRP A O 1
ATOM 642 N N . LEU A 1 83 ? -0.673 -14.974 -56.247 1.00 45.88 83 LEU A N 1
ATOM 643 C CA . LEU A 1 83 ? 0.316 -14.319 -55.379 1.00 45.88 83 LEU A CA 1
ATOM 644 C C . LEU A 1 83 ? -0.333 -13.348 -54.376 1.00 45.88 83 LEU A C 1
ATOM 646 O O . LEU A 1 83 ? 0.051 -13.306 -53.211 1.00 45.88 83 LEU A O 1
ATOM 650 N N . LEU A 1 84 ? -1.363 -12.610 -54.806 1.00 44.06 84 LEU A N 1
ATOM 651 C CA . LEU A 1 84 ? -2.078 -11.643 -53.963 1.00 44.06 84 LEU A CA 1
ATOM 652 C C . LEU A 1 84 ? -2.865 -12.316 -52.828 1.00 44.06 84 LEU A C 1
ATOM 654 O O . LEU A 1 84 ? -2.924 -11.775 -51.728 1.00 44.06 84 LEU A O 1
ATOM 658 N N . ARG A 1 85 ? -3.398 -13.529 -53.043 1.00 46.62 85 ARG A N 1
ATOM 659 C CA . ARG A 1 85 ? -4.076 -14.295 -51.981 1.00 46.62 85 ARG A CA 1
ATOM 660 C C . ARG A 1 85 ? -3.100 -14.871 -50.952 1.00 46.62 85 ARG A C 1
ATOM 662 O O . ARG A 1 85 ? -3.436 -14.907 -49.773 1.00 46.62 85 ARG A O 1
ATOM 669 N N . LEU A 1 86 ? -1.890 -15.262 -51.359 1.00 45.34 86 LEU A N 1
ATOM 670 C CA . LEU A 1 86 ? -0.862 -15.770 -50.440 1.00 45.34 86 LEU A CA 1
ATOM 671 C C . LEU A 1 86 ? -0.293 -14.672 -49.529 1.00 45.34 86 LEU A C 1
ATOM 673 O O . LEU A 1 86 ? -0.079 -14.927 -48.348 1.00 45.34 86 LEU A O 1
ATOM 677 N N . VAL A 1 87 ? -0.131 -13.441 -50.026 1.00 51.03 87 VAL A N 1
ATOM 678 C CA . VAL A 1 87 ? 0.324 -12.301 -49.205 1.00 51.03 87 VAL A CA 1
ATOM 679 C C . VAL A 1 87 ? -0.739 -11.875 -48.183 1.00 51.03 87 VAL A C 1
ATOM 681 O O . VAL A 1 87 ? -0.402 -11.580 -47.038 1.00 51.03 87 VAL A O 1
ATOM 684 N N . SER A 1 88 ? -2.028 -11.909 -48.543 1.00 48.03 88 SER A N 1
ATOM 685 C CA . SER A 1 88 ? -3.121 -11.619 -47.600 1.00 48.03 88 SER A CA 1
ATOM 686 C C . SER A 1 88 ? -3.286 -12.693 -46.517 1.00 48.03 88 SER A C 1
ATOM 688 O O . SER A 1 88 ? -3.643 -12.361 -45.387 1.00 48.03 88 SER A O 1
ATOM 690 N N . VAL A 1 89 ? -2.990 -13.961 -46.826 1.00 49.41 89 VAL A N 1
ATOM 691 C CA . VAL A 1 89 ? -2.980 -15.058 -45.840 1.00 49.41 89 VAL A CA 1
ATOM 692 C C . VAL A 1 89 ? -1.740 -14.984 -44.936 1.00 49.41 89 VAL A C 1
ATOM 694 O O . VAL A 1 89 ? -1.856 -15.189 -43.734 1.00 49.41 89 VAL A O 1
ATOM 697 N N . PHE A 1 90 ? -0.572 -14.590 -45.457 1.00 44.03 90 PHE A N 1
ATOM 698 C CA . PHE A 1 90 ? 0.627 -14.389 -44.629 1.00 44.03 90 PHE A CA 1
ATOM 699 C C . PHE A 1 90 ? 0.545 -13.151 -43.718 1.00 44.03 90 PHE A C 1
ATOM 701 O O . PHE A 1 90 ? 1.017 -13.208 -42.586 1.00 44.03 90 PHE A O 1
ATOM 708 N N . MET A 1 91 ? -0.097 -12.055 -44.146 1.00 47.84 91 MET A N 1
ATOM 709 C CA . MET A 1 91 ? -0.321 -10.888 -43.271 1.00 47.84 91 MET A CA 1
ATOM 710 C C . MET A 1 91 ? -1.400 -11.108 -42.203 1.00 47.84 91 MET A C 1
ATOM 712 O O . MET A 1 91 ? -1.395 -10.409 -41.195 1.00 47.84 91 MET A O 1
ATOM 716 N N . SER A 1 92 ? -2.312 -12.068 -42.386 1.00 44.22 92 SER A N 1
ATOM 717 C CA . SER A 1 92 ? -3.333 -12.414 -41.379 1.00 44.22 92 SER A CA 1
ATOM 718 C C . SER A 1 92 ? -2.849 -13.441 -40.344 1.00 44.22 92 SER A C 1
ATOM 720 O O . SER A 1 92 ? -3.552 -13.706 -39.373 1.00 44.22 92 SER A O 1
ATOM 722 N N . LEU A 1 93 ? -1.627 -13.959 -40.512 1.00 45.44 93 LEU A N 1
ATOM 723 C CA . LEU A 1 93 ? -0.911 -14.830 -39.571 1.00 45.44 93 LEU A CA 1
ATOM 724 C C . LEU A 1 93 ? 0.172 -14.099 -38.768 1.00 45.44 93 LEU A C 1
ATOM 726 O O . LEU A 1 93 ? 0.875 -14.734 -37.982 1.00 45.44 93 LEU A O 1
ATOM 730 N N . ALA A 1 94 ? 0.284 -12.773 -38.903 1.00 47.59 94 ALA A N 1
ATOM 731 C CA . ALA A 1 94 ? 0.947 -11.954 -37.898 1.00 47.59 94 ALA A CA 1
ATOM 732 C C . ALA A 1 94 ? 0.059 -11.928 -36.646 1.00 47.59 94 ALA A C 1
ATOM 734 O O . ALA A 1 94 ? -0.558 -10.919 -36.311 1.00 47.59 94 ALA A O 1
ATOM 735 N N . SER A 1 95 ? -0.043 -13.079 -35.976 1.00 49.97 95 SER A N 1
ATOM 736 C CA . SER A 1 95 ? -0.423 -13.156 -34.579 1.00 49.97 95 SER A CA 1
ATOM 737 C C . SER A 1 95 ? 0.350 -12.055 -33.882 1.00 49.97 95 SER A C 1
ATOM 739 O O . SER A 1 95 ? 1.578 -12.013 -33.994 1.00 49.97 95 SER A O 1
ATOM 741 N N . SER A 1 96 ? -0.355 -11.143 -33.220 1.00 47.53 96 SER A N 1
ATOM 742 C CA . SER A 1 96 ? 0.241 -10.214 -32.274 1.00 47.53 96 SER A CA 1
ATOM 743 C C . SER A 1 96 ? 0.981 -11.064 -31.248 1.00 47.53 96 SER A C 1
ATOM 745 O O . SER A 1 96 ? 0.394 -11.544 -30.282 1.00 47.53 96 SER A O 1
ATOM 747 N N . CYS A 1 97 ? 2.250 -11.361 -31.515 1.00 48.69 97 CYS A N 1
ATOM 748 C CA . CYS A 1 97 ? 3.116 -12.003 -30.561 1.00 48.69 97 CYS A CA 1
ATOM 749 C C . CYS A 1 97 ? 3.299 -10.938 -29.492 1.00 48.69 97 CYS A C 1
ATOM 751 O O . CYS A 1 97 ? 4.062 -9.990 -29.680 1.00 48.69 97 CYS A O 1
ATOM 753 N N . SER A 1 98 ? 2.522 -11.034 -28.415 1.00 59.28 98 SER A N 1
ATOM 754 C CA . SER A 1 98 ? 2.884 -10.401 -27.159 1.00 59.28 98 SER A CA 1
ATOM 755 C C . SER A 1 98 ? 4.240 -10.991 -26.803 1.00 59.28 98 SER A C 1
ATOM 757 O O . SER A 1 98 ? 4.326 -12.102 -26.285 1.00 59.28 98 SER A O 1
ATOM 759 N N . ALA A 1 99 ? 5.302 -10.309 -27.225 1.00 70.88 99 ALA A N 1
ATOM 760 C CA . ALA A 1 99 ? 6.663 -10.757 -27.029 1.00 70.88 99 ALA A CA 1
ATOM 761 C C . ALA A 1 99 ? 6.980 -10.557 -25.550 1.00 70.88 99 ALA A C 1
ATOM 763 O O . ALA A 1 99 ? 7.408 -9.483 -25.141 1.00 70.88 99 ALA A O 1
ATOM 764 N N . LEU A 1 100 ? 6.670 -11.570 -24.744 1.00 87.88 100 LEU A N 1
ATOM 765 C CA . LEU A 1 100 ? 7.165 -11.673 -23.382 1.00 87.88 100 LEU A CA 1
ATOM 766 C C . LEU A 1 100 ? 8.677 -11.860 -23.435 1.00 87.88 100 LEU A C 1
ATOM 768 O O . LEU A 1 100 ? 9.195 -12.530 -24.335 1.00 87.88 100 LEU A O 1
ATOM 772 N N . ALA A 1 101 ? 9.380 -11.291 -22.461 1.00 89.44 101 ALA A N 1
ATOM 773 C CA . ALA A 1 101 ? 10.771 -11.633 -22.247 1.00 89.44 101 ALA A CA 1
ATOM 774 C C . ALA A 1 101 ? 10.887 -13.161 -22.072 1.00 89.44 101 ALA A C 1
ATOM 776 O O . ALA A 1 101 ? 10.074 -13.757 -21.356 1.00 89.44 101 ALA A O 1
ATOM 777 N N . PRO A 1 102 ? 11.861 -13.821 -22.724 1.00 91.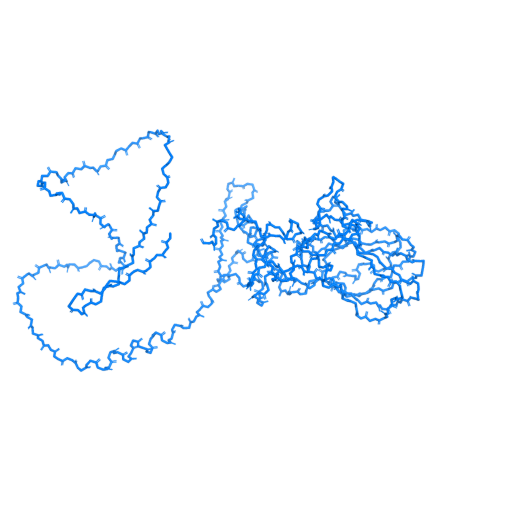50 102 PRO A N 1
ATOM 778 C CA . PRO A 1 102 ? 12.120 -15.225 -22.452 1.00 91.50 102 PRO A CA 1
ATOM 779 C C . PRO A 1 102 ? 12.530 -15.397 -20.984 1.00 91.50 102 PRO A C 1
ATOM 781 O O . PRO A 1 102 ? 12.980 -14.450 -20.342 1.00 91.50 102 PRO A O 1
ATOM 784 N N . SER A 1 103 ? 12.397 -16.607 -20.444 1.00 93.50 103 SER A N 1
ATOM 785 C CA . SER A 1 103 ? 12.936 -16.868 -19.108 1.00 93.50 103 SER A CA 1
ATOM 786 C C . SER A 1 103 ? 14.464 -16.810 -19.137 1.00 93.50 103 SER A C 1
ATOM 788 O O . SER A 1 103 ? 15.096 -17.262 -20.098 1.00 93.50 103 SER A O 1
ATOM 790 N N . GLY A 1 104 ? 15.064 -16.260 -18.085 1.00 93.69 104 GLY A N 1
ATOM 791 C CA . GLY A 1 104 ? 16.505 -16.079 -18.003 1.00 93.69 104 GLY A CA 1
ATOM 792 C C . GLY A 1 104 ? 16.998 -15.705 -16.610 1.00 93.69 104 GLY A C 1
ATOM 793 O O . GLY A 1 104 ? 16.235 -15.539 -15.661 1.00 93.69 104 GLY A O 1
ATOM 794 N N . ALA A 1 105 ? 18.316 -15.531 -16.484 1.00 94.00 105 ALA A N 1
ATOM 795 C CA . ALA A 1 105 ? 18.959 -15.189 -15.210 1.00 94.00 105 ALA A CA 1
ATOM 796 C C . ALA A 1 105 ? 18.478 -13.852 -14.614 1.00 94.00 105 ALA A C 1
ATOM 798 O O . ALA A 1 105 ? 18.669 -13.603 -13.423 1.00 94.00 105 ALA A O 1
ATOM 799 N N . TRP A 1 106 ? 17.857 -12.998 -15.431 1.00 94.31 106 TRP A N 1
ATOM 800 C CA . TRP A 1 106 ? 17.300 -11.718 -15.016 1.00 94.31 106 TRP A CA 1
ATOM 801 C C . TRP A 1 106 ? 15.959 -11.829 -14.276 1.00 94.31 106 TRP A C 1
ATOM 803 O O . TRP A 1 106 ? 15.589 -10.895 -13.568 1.00 94.31 106 TRP A O 1
ATOM 813 N N . ASP A 1 107 ? 15.250 -12.960 -14.374 1.00 94.94 107 ASP A N 1
ATOM 814 C CA . ASP A 1 107 ? 13.920 -13.132 -13.769 1.00 94.94 107 ASP A CA 1
ATOM 815 C C . ASP A 1 107 ? 13.947 -12.924 -12.244 1.00 94.94 107 ASP A C 1
ATOM 817 O O . ASP A 1 107 ? 12.987 -12.420 -11.660 1.00 94.94 107 ASP A O 1
ATOM 821 N N . ARG A 1 108 ? 15.080 -13.230 -11.590 1.00 95.31 108 ARG A N 1
ATOM 822 C CA . ARG A 1 108 ? 15.278 -13.043 -10.139 1.00 95.31 108 ARG A CA 1
ATOM 823 C C . ARG A 1 108 ? 15.274 -11.582 -9.680 1.00 95.31 108 ARG A C 1
ATOM 825 O O . ARG A 1 108 ? 15.169 -11.336 -8.483 1.00 95.31 108 ARG A O 1
ATOM 832 N N . PHE A 1 109 ? 15.430 -10.630 -10.598 1.00 97.00 109 PHE A N 1
ATOM 833 C CA . PHE A 1 109 ? 15.404 -9.200 -10.287 1.00 97.00 109 PHE A CA 1
ATOM 834 C C . PHE A 1 109 ? 14.023 -8.585 -10.492 1.00 97.00 109 PHE A C 1
ATOM 836 O O . PHE A 1 109 ? 13.829 -7.425 -10.139 1.00 97.00 109 PHE A O 1
ATOM 843 N N . ASN A 1 110 ? 13.059 -9.333 -11.040 1.00 96.81 110 ASN A N 1
ATOM 844 C CA . ASN A 1 110 ? 11.718 -8.819 -11.245 1.00 96.81 110 ASN A CA 1
ATOM 845 C C . ASN A 1 110 ? 11.003 -8.609 -9.903 1.00 96.81 110 ASN A C 1
ATOM 847 O O . ASN A 1 110 ? 10.659 -9.551 -9.190 1.00 96.81 110 ASN A O 1
ATOM 851 N N . LEU A 1 111 ? 10.788 -7.335 -9.592 1.00 97.56 111 LEU A N 1
ATOM 852 C CA . LEU A 1 111 ? 10.163 -6.851 -8.370 1.00 97.56 111 LEU A CA 1
ATOM 853 C C . LEU A 1 111 ? 8.629 -6.907 -8.410 1.00 97.56 111 LEU A C 1
ATOM 855 O O . LEU A 1 111 ? 7.990 -6.812 -7.364 1.00 97.56 111 LEU A O 1
ATOM 859 N N . ALA A 1 112 ? 8.032 -7.070 -9.594 1.00 96.88 112 ALA A N 1
ATOM 860 C CA . ALA A 1 112 ? 6.588 -7.082 -9.753 1.00 96.88 112 ALA A CA 1
ATOM 861 C C . ALA A 1 112 ? 5.950 -8.245 -8.969 1.00 96.88 112 ALA A C 1
ATOM 863 O O . ALA A 1 112 ? 6.377 -9.396 -9.111 1.00 96.88 112 ALA A O 1
ATOM 864 N N . PRO A 1 113 ? 4.915 -7.998 -8.149 1.00 95.88 113 PRO A N 1
ATOM 865 C CA . PRO A 1 113 ? 4.212 -9.070 -7.459 1.00 95.88 113 PRO A CA 1
ATOM 866 C C . PRO A 1 113 ? 3.539 -10.043 -8.432 1.00 95.88 113 PRO A C 1
ATOM 868 O O . PRO A 1 113 ? 3.029 -9.651 -9.476 1.00 95.88 113 PRO A O 1
ATOM 871 N N . ALA A 1 114 ? 3.500 -11.329 -8.070 1.00 93.94 114 ALA A N 1
ATOM 872 C CA . ALA A 1 114 ? 2.866 -12.369 -8.892 1.00 93.94 114 ALA A CA 1
ATOM 873 C C . ALA A 1 114 ? 1.324 -12.307 -8.885 1.00 93.94 114 ALA A C 1
ATOM 875 O O . ALA A 1 114 ? 0.672 -13.004 -9.653 1.00 93.94 114 ALA A O 1
ATOM 876 N N . SER A 1 115 ? 0.742 -11.513 -7.985 1.00 95.94 115 SER A N 1
ATOM 877 C CA . SER A 1 115 ? -0.698 -11.328 -7.815 1.00 95.94 115 SER A CA 1
ATOM 878 C C . SER A 1 115 ? -0.989 -9.857 -7.543 1.00 95.94 115 SER A C 1
ATOM 880 O O . SER A 1 115 ? -0.173 -9.161 -6.937 1.00 95.94 115 SER A O 1
ATOM 882 N N . ARG A 1 116 ? -2.177 -9.391 -7.942 1.00 96.88 116 ARG A N 1
ATOM 883 C CA . ARG A 1 116 ? -2.682 -8.064 -7.558 1.00 96.88 116 ARG A CA 1
ATOM 884 C C . ARG A 1 116 ? -3.059 -7.982 -6.086 1.00 96.88 116 ARG A C 1
ATOM 886 O O . ARG A 1 116 ? -3.083 -6.889 -5.538 1.00 96.88 116 ARG A O 1
ATOM 893 N N . THR A 1 117 ? -3.336 -9.107 -5.439 1.00 98.00 117 THR A N 1
ATOM 894 C CA . THR A 1 117 ? -3.556 -9.160 -3.994 1.00 98.00 117 THR A CA 1
ATOM 895 C C . THR A 1 117 ? -2.273 -9.617 -3.328 1.00 98.00 117 THR A C 1
ATOM 897 O O . THR A 1 117 ? -1.833 -10.750 -3.532 1.00 98.00 117 THR A O 1
ATOM 900 N N . VAL A 1 118 ? -1.675 -8.729 -2.540 1.00 98.44 118 VAL A N 1
ATOM 901 C CA . VAL A 1 118 ? -0.433 -8.986 -1.807 1.00 98.44 118 VAL A CA 1
ATOM 902 C C . VAL A 1 118 ? -0.671 -8.935 -0.307 1.00 98.44 118 VAL A C 1
ATOM 904 O O . VAL A 1 118 ? -1.566 -8.237 0.173 1.00 98.44 118 VAL A O 1
ATOM 907 N N . TYR A 1 119 ? 0.152 -9.671 0.428 1.00 98.69 119 TYR A N 1
ATOM 908 C CA . TYR A 1 119 ? 0.078 -9.806 1.877 1.00 98.69 119 TYR A CA 1
ATOM 909 C C . TYR A 1 119 ? 1.365 -9.277 2.518 1.00 98.69 119 TYR A C 1
ATOM 911 O O . TYR A 1 119 ? 2.413 -9.290 1.868 1.00 98.69 119 TYR A O 1
ATOM 919 N N . PRO A 1 120 ? 1.316 -8.831 3.784 1.00 98.62 120 PRO A N 1
ATOM 920 C CA . PRO A 1 120 ? 2.518 -8.545 4.552 1.00 98.62 120 PRO A CA 1
ATOM 921 C C . PRO A 1 120 ? 3.447 -9.757 4.615 1.00 98.62 120 PRO A C 1
ATOM 923 O O . PRO A 1 120 ? 2.992 -10.869 4.889 1.00 98.62 120 PRO A O 1
ATOM 926 N N . THR A 1 121 ? 4.746 -9.524 4.437 1.00 98.50 121 THR A N 1
ATOM 927 C CA . THR A 1 121 ? 5.790 -10.559 4.462 1.00 98.50 121 THR A CA 1
ATOM 928 C C . THR A 1 121 ? 6.540 -10.599 5.791 1.00 98.50 121 THR A C 1
ATOM 930 O O . THR A 1 121 ? 7.182 -11.597 6.111 1.00 98.50 121 THR A O 1
ATOM 933 N N . ALA A 1 122 ? 6.485 -9.521 6.580 1.00 98.69 122 ALA A N 1
ATOM 934 C CA . ALA A 1 122 ? 7.106 -9.461 7.898 1.00 98.69 122 ALA A CA 1
ATOM 935 C C . ALA A 1 122 ? 6.392 -8.484 8.843 1.00 98.69 122 ALA A C 1
ATOM 937 O O . ALA A 1 122 ? 5.676 -7.575 8.425 1.00 98.69 122 ALA A O 1
ATOM 938 N N . ILE A 1 123 ? 6.624 -8.662 10.145 1.00 98.69 123 ILE A N 1
ATOM 939 C CA . ILE A 1 123 ? 6.366 -7.621 11.141 1.00 98.69 123 ILE A CA 1
ATOM 940 C C . ILE A 1 123 ? 7.638 -6.793 11.251 1.00 98.69 123 ILE A C 1
ATOM 942 O O . ILE A 1 123 ? 8.692 -7.335 11.574 1.00 98.69 123 ILE A O 1
ATOM 946 N N . HIS A 1 124 ? 7.534 -5.489 11.016 1.00 98.62 124 HIS A N 1
ATOM 947 C CA . HIS A 1 124 ? 8.649 -4.576 11.236 1.00 98.62 124 HIS A CA 1
ATOM 948 C C . HIS A 1 124 ? 8.798 -4.243 12.725 1.00 98.62 124 HIS A C 1
ATOM 950 O O . HIS A 1 124 ? 9.879 -4.345 13.299 1.00 98.62 124 HIS A O 1
ATOM 956 N N . SER A 1 125 ? 7.704 -3.828 13.365 1.00 98.19 125 SER A N 1
ATOM 957 C CA . SER A 1 125 ? 7.688 -3.438 14.776 1.00 98.19 125 SER A CA 1
ATOM 958 C C . SER A 1 125 ? 6.285 -3.547 15.370 1.00 98.19 125 SER A C 1
ATOM 960 O O . SER A 1 125 ? 5.290 -3.626 14.651 1.00 98.19 125 SER A O 1
ATOM 962 N N . MET A 1 126 ? 6.196 -3.572 16.699 1.00 97.88 126 MET A N 1
ATOM 963 C CA . MET A 1 126 ? 4.929 -3.607 17.425 1.00 97.88 126 MET A CA 1
ATOM 964 C C . MET A 1 126 ? 5.060 -2.930 18.789 1.00 97.88 126 MET A C 1
ATOM 966 O O . MET A 1 126 ? 6.158 -2.830 19.334 1.00 97.88 126 MET A O 1
ATOM 970 N N . ASN A 1 127 ? 3.935 -2.506 19.356 1.00 98.06 127 ASN A N 1
ATOM 971 C CA . ASN A 1 127 ? 3.861 -1.932 20.698 1.00 98.06 127 ASN A CA 1
ATOM 972 C C . ASN A 1 127 ? 2.537 -2.305 21.369 1.00 98.06 127 ASN A C 1
ATOM 974 O O . ASN A 1 127 ? 1.511 -2.446 20.704 1.00 98.06 127 ASN A O 1
ATOM 978 N N . GLY A 1 128 ? 2.542 -2.407 22.697 1.00 97.44 128 GLY A N 1
ATOM 979 C CA . GLY A 1 128 ? 1.372 -2.838 23.458 1.00 97.44 128 GLY A CA 1
ATOM 980 C C . GLY A 1 128 ? 1.108 -4.338 23.308 1.00 97.44 128 GLY A C 1
ATOM 981 O O . GLY A 1 128 ? 2.034 -5.135 23.181 1.00 97.44 128 GLY A O 1
ATOM 982 N N . THR A 1 129 ? -0.163 -4.734 23.364 1.00 97.75 129 THR A N 1
ATOM 983 C CA . THR A 1 129 ? -0.581 -6.143 23.344 1.00 97.75 129 THR A CA 1
ATOM 984 C C . THR A 1 129 ? -1.297 -6.487 22.042 1.00 97.75 129 THR A C 1
ATOM 986 O O . THR A 1 129 ? -2.464 -6.140 21.850 1.00 97.75 129 THR A O 1
ATOM 989 N N . VAL A 1 130 ? -0.611 -7.233 21.172 1.00 98.25 130 VAL A N 1
ATOM 990 C CA . VAL A 1 130 ? -1.188 -7.859 19.973 1.00 98.25 130 VAL A CA 1
ATOM 991 C C . VAL A 1 130 ? -0.890 -9.358 20.026 1.00 98.25 130 VAL A C 1
ATOM 993 O O . VAL A 1 130 ? 0.251 -9.778 19.845 1.00 98.25 130 VAL A O 1
ATOM 996 N N . LYS A 1 131 ? -1.904 -10.172 20.335 1.00 98.38 131 LYS A N 1
ATOM 997 C CA . LYS A 1 131 ? -1.765 -11.635 20.419 1.00 98.38 131 LYS A CA 1
ATOM 998 C C . LYS A 1 131 ? -1.670 -12.240 19.024 1.00 98.38 131 LYS A C 1
ATOM 1000 O O . LYS A 1 131 ? -2.463 -11.857 18.166 1.00 98.38 131 LYS A O 1
ATOM 1005 N N . GLU A 1 132 ? -0.764 -13.202 18.846 1.00 98.25 132 GLU A N 1
ATOM 1006 C CA . GLU A 1 132 ? -0.572 -13.951 17.593 1.00 98.25 132 GLU A CA 1
ATOM 1007 C C . GLU A 1 132 ? -0.308 -13.052 16.369 1.00 98.25 132 GLU A C 1
ATOM 1009 O O . GLU A 1 132 ? -0.717 -13.357 15.251 1.00 98.25 132 GLU A O 1
ATOM 1014 N N . ALA A 1 133 ? 0.373 -11.914 16.565 1.00 98.19 133 ALA A N 1
ATOM 1015 C CA . ALA A 1 133 ? 0.637 -10.946 15.497 1.00 98.19 133 ALA A CA 1
ATOM 1016 C C . ALA A 1 133 ? 1.343 -11.576 14.282 1.00 98.19 133 ALA A C 1
ATOM 1018 O O . ALA A 1 133 ? 1.067 -11.210 13.143 1.00 98.19 133 ALA A O 1
ATOM 1019 N N . ASN A 1 134 ? 2.226 -12.553 14.512 1.00 98.12 134 ASN A N 1
ATOM 1020 C CA . ASN A 1 134 ? 2.955 -13.285 13.471 1.00 98.12 134 ASN A CA 1
ATOM 1021 C C . ASN A 1 134 ? 2.036 -14.051 12.507 1.00 98.12 134 ASN A C 1
ATOM 1023 O O . ASN A 1 134 ? 2.450 -14.331 11.385 1.00 98.12 134 ASN A O 1
ATOM 1027 N N . LEU A 1 135 ? 0.800 -14.370 12.910 1.00 98.50 135 LEU A N 1
ATOM 1028 C CA . LEU A 1 135 ? -0.177 -15.021 12.036 1.00 98.50 135 LEU A CA 1
ATOM 1029 C C . LEU A 1 135 ? -0.760 -14.072 10.979 1.00 98.50 135 LEU A C 1
ATOM 1031 O O . LEU A 1 135 ? -1.379 -14.543 10.030 1.00 98.50 135 LEU A O 1
ATOM 1035 N N . LEU A 1 136 ? -0.544 -12.756 11.092 1.00 98.38 136 LEU A N 1
ATOM 1036 C CA . LEU A 1 136 ? -0.948 -11.797 10.057 1.00 98.38 136 LEU A CA 1
ATOM 1037 C C . LEU A 1 136 ? -0.096 -11.903 8.781 1.00 98.38 136 LEU A C 1
ATOM 1039 O O . LEU A 1 136 ? -0.522 -11.449 7.722 1.00 98.38 136 LEU A O 1
ATOM 1043 N N . ILE A 1 137 ? 1.098 -12.494 8.876 1.00 98.38 137 ILE A N 1
ATOM 1044 C CA . ILE A 1 137 ? 2.038 -12.632 7.760 1.00 98.38 137 ILE A CA 1
ATOM 1045 C C . ILE A 1 137 ? 1.590 -13.754 6.829 1.00 98.38 137 ILE A C 1
ATOM 1047 O O . ILE A 1 137 ? 1.256 -14.843 7.298 1.00 98.38 137 ILE A O 1
ATOM 1051 N N . ASP A 1 138 ? 1.601 -13.495 5.520 1.00 96.62 138 ASP A N 1
ATOM 1052 C CA . ASP A 1 138 ? 1.114 -14.408 4.473 1.00 96.62 138 ASP A CA 1
ATOM 1053 C C . ASP A 1 138 ? -0.301 -14.959 4.734 1.00 96.62 138 ASP A C 1
ATOM 1055 O O . ASP A 1 138 ? -0.616 -16.079 4.331 1.00 96.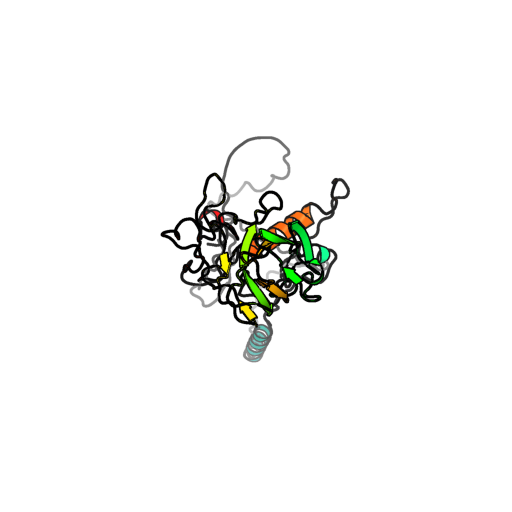62 138 ASP A O 1
ATOM 1059 N N . ASN A 1 139 ? -1.149 -14.209 5.451 1.00 97.19 139 ASN A N 1
ATOM 1060 C CA . ASN A 1 139 ? -2.504 -14.641 5.809 1.00 97.19 139 ASN A CA 1
ATOM 1061 C C . ASN A 1 139 ? -2.558 -16.012 6.524 1.00 97.19 139 ASN A C 1
ATOM 1063 O O . ASN A 1 139 ? -3.418 -16.849 6.251 1.00 97.19 139 ASN A O 1
ATOM 1067 N N . LYS A 1 140 ? -1.623 -16.269 7.446 1.00 98.06 140 LYS A N 1
ATOM 1068 C CA . LYS A 1 140 ? -1.541 -17.541 8.191 1.00 98.06 140 LYS A CA 1
ATOM 1069 C C . LYS A 1 140 ? -2.619 -17.700 9.267 1.00 98.06 140 LYS A C 1
ATOM 1071 O O . LYS A 1 140 ? -2.827 -18.806 9.763 1.00 98.06 140 LYS A O 1
ATOM 1076 N N . GLY A 1 141 ? -3.290 -16.621 9.658 1.00 98.06 141 GLY A N 1
ATOM 1077 C CA . GLY A 1 141 ? -4.349 -16.652 10.655 1.00 98.06 141 GLY A CA 1
ATOM 1078 C C . GLY A 1 141 ? -4.779 -15.264 11.118 1.00 98.06 141 GLY A C 1
ATOM 1079 O O . GLY A 1 141 ? -4.876 -14.323 10.334 1.00 98.06 141 GLY A O 1
ATOM 1080 N N . LYS A 1 142 ? -5.078 -15.162 12.414 1.00 98.56 142 LYS A N 1
ATOM 1081 C CA . LYS A 1 142 ? -5.701 -13.989 13.032 1.00 98.56 142 LYS A CA 1
ATOM 1082 C C . LYS A 1 142 ? -4.885 -13.475 14.204 1.00 98.56 142 LYS A C 1
ATOM 1084 O O . LYS A 1 142 ? -4.323 -14.270 14.955 1.00 98.56 142 LYS A O 1
ATOM 1089 N N . ALA A 1 143 ? -4.911 -12.165 14.407 1.00 98.62 143 ALA A N 1
ATOM 1090 C CA . ALA A 1 143 ? -4.301 -11.514 15.557 1.00 98.62 143 ALA A CA 1
ATOM 1091 C C . ALA A 1 143 ? -5.329 -10.690 16.325 1.00 98.62 143 ALA A C 1
ATOM 1093 O O . ALA A 1 143 ? -6.286 -10.172 15.754 1.00 98.62 143 ALA A O 1
ATOM 1094 N N . THR A 1 144 ? -5.135 -10.571 17.638 1.00 98.69 144 THR A N 1
ATOM 1095 C CA . THR A 1 144 ? -6.042 -9.811 18.510 1.00 98.69 144 THR A CA 1
ATOM 1096 C C . THR A 1 144 ? -5.320 -8.647 19.159 1.00 98.69 144 THR A C 1
ATOM 1098 O O . THR A 1 144 ? -4.413 -8.849 19.967 1.00 98.69 144 THR A O 1
ATOM 1101 N N . PHE A 1 145 ? -5.766 -7.437 18.845 1.00 98.50 145 PHE A N 1
ATOM 1102 C CA . PHE A 1 145 ? -5.316 -6.197 19.459 1.00 98.50 145 PHE A CA 1
ATOM 1103 C C . PHE A 1 145 ? -6.064 -5.987 20.776 1.00 98.50 145 PHE A C 1
ATOM 1105 O O . PHE A 1 145 ? -7.291 -6.090 20.815 1.00 98.50 145 PHE A O 1
ATOM 1112 N N . ILE A 1 146 ? -5.336 -5.710 21.858 1.00 97.56 146 ILE A N 1
ATOM 1113 C CA . ILE A 1 146 ? -5.901 -5.532 23.201 1.00 97.56 146 ILE A CA 1
ATOM 1114 C C . ILE A 1 146 ? -5.405 -4.212 23.782 1.00 97.56 146 ILE A C 1
ATOM 1116 O O . ILE A 1 146 ? -4.200 -4.004 23.908 1.00 97.56 146 ILE A O 1
ATOM 1120 N N . GLY A 1 147 ? -6.335 -3.350 24.189 1.00 96.56 147 GLY A N 1
ATOM 1121 C CA . GLY A 1 147 ? -6.024 -2.039 24.753 1.00 96.56 147 GLY A CA 1
ATOM 1122 C C . GLY A 1 147 ? -5.818 -0.951 23.698 1.00 96.56 147 GLY A C 1
ATOM 1123 O O . GLY A 1 147 ? -5.455 -1.215 22.549 1.00 96.56 147 GLY A O 1
ATOM 1124 N N . ILE A 1 148 ? -6.063 0.292 24.116 1.00 97.19 148 ILE A N 1
ATOM 1125 C CA . ILE A 1 148 ? -5.861 1.482 23.285 1.00 97.19 148 ILE A CA 1
ATOM 1126 C C . ILE A 1 148 ? -4.360 1.678 23.063 1.00 97.19 148 ILE A C 1
ATOM 1128 O O . ILE A 1 148 ? -3.572 1.587 24.003 1.00 97.19 148 ILE A O 1
ATOM 1132 N N . GLY A 1 149 ? -3.966 1.966 21.824 1.00 97.62 149 GLY A N 1
ATOM 1133 C CA . GLY A 1 149 ? -2.577 2.229 21.455 1.00 97.62 149 GLY A CA 1
ATOM 1134 C C . GLY A 1 149 ? -1.730 0.975 21.229 1.00 97.62 149 GLY A C 1
ATOM 1135 O O . GLY A 1 149 ? -0.541 1.103 20.938 1.00 97.62 149 GLY A O 1
ATOM 1136 N N . SER A 1 150 ? -2.313 -0.225 21.321 1.00 98.50 150 SER A N 1
ATOM 1137 C CA . SER A 1 150 ? -1.665 -1.450 20.840 1.00 98.50 150 SER A CA 1
ATOM 1138 C C . SER A 1 150 ? -1.618 -1.440 19.316 1.00 98.50 150 SER A C 1
ATOM 1140 O O . SER A 1 150 ? -2.646 -1.213 18.674 1.00 98.50 150 SER A O 1
ATOM 1142 N N . TRP A 1 151 ? -0.445 -1.683 18.732 1.00 98.69 151 TRP A N 1
ATOM 1143 C CA . TRP A 1 151 ? -0.255 -1.611 17.287 1.00 98.69 151 TRP A CA 1
ATOM 1144 C C . TRP A 1 151 ? 0.794 -2.577 16.748 1.00 98.69 151 TRP A C 1
ATOM 1146 O O . TRP A 1 151 ? 1.684 -3.031 17.469 1.00 98.69 151 TRP A O 1
ATOM 1156 N N . VAL A 1 152 ? 0.688 -2.849 15.448 1.00 98.81 152 VAL A N 1
ATOM 1157 C CA . VAL A 1 152 ? 1.669 -3.599 14.656 1.00 98.81 152 VAL A CA 1
ATOM 1158 C C . VAL A 1 152 ? 1.943 -2.855 13.350 1.00 98.81 152 VAL A C 1
ATOM 1160 O O . VAL A 1 152 ? 1.010 -2.384 12.702 1.00 98.81 152 VAL A O 1
ATOM 1163 N N . ALA A 1 153 ? 3.219 -2.722 12.991 1.00 98.88 153 ALA A N 1
ATOM 1164 C CA . ALA A 1 153 ? 3.674 -2.239 11.695 1.00 98.88 153 ALA A CA 1
ATOM 1165 C C . ALA A 1 153 ? 4.063 -3.439 10.828 1.00 98.88 153 ALA A C 1
ATOM 1167 O O . ALA A 1 153 ? 4.980 -4.199 11.150 1.00 98.88 153 ALA A O 1
ATOM 1168 N N . LEU A 1 154 ? 3.328 -3.604 9.740 1.00 98.88 154 LEU A N 1
ATOM 1169 C CA . LEU A 1 154 ? 3.439 -4.678 8.768 1.00 98.88 154 LEU A CA 1
ATOM 1170 C C . LEU A 1 154 ? 4.311 -4.206 7.603 1.00 98.88 154 LEU A C 1
ATOM 1172 O O . LEU A 1 154 ? 4.079 -3.123 7.071 1.00 98.88 154 LEU A O 1
ATOM 1176 N N . ASP A 1 155 ? 5.299 -5.012 7.220 1.00 98.88 155 ASP A N 1
ATOM 1177 C CA . ASP A 1 155 ? 6.167 -4.789 6.061 1.00 98.88 155 ASP A CA 1
ATOM 1178 C C . ASP A 1 155 ? 5.703 -5.689 4.908 1.00 98.88 155 ASP A C 1
ATOM 1180 O O . ASP A 1 155 ? 5.646 -6.912 5.056 1.00 98.88 155 ASP A O 1
ATOM 1184 N N . PHE A 1 156 ? 5.379 -5.091 3.761 1.00 98.75 156 PHE A N 1
ATOM 1185 C CA . PHE A 1 156 ? 5.056 -5.814 2.525 1.00 98.75 156 PHE A CA 1
ATOM 1186 C C . PHE A 1 156 ? 6.303 -6.320 1.776 1.00 98.75 156 PHE A C 1
ATOM 1188 O O . PHE A 1 156 ? 6.186 -6.963 0.736 1.00 98.75 156 PHE A O 1
ATOM 1195 N N . GLY A 1 157 ? 7.503 -6.013 2.272 1.00 98.06 157 GLY A N 1
ATOM 1196 C CA . GLY A 1 157 ? 8.796 -6.408 1.709 1.00 98.06 157 GLY A CA 1
ATOM 1197 C C . GLY A 1 157 ? 9.232 -5.535 0.533 1.00 98.06 157 GLY A C 1
ATOM 1198 O O . GLY A 1 157 ? 10.427 -5.310 0.335 1.00 98.06 157 GLY A O 1
ATOM 1199 N N . ILE A 1 158 ? 8.267 -4.985 -0.199 1.00 97.00 158 ILE A N 1
ATOM 1200 C CA . ILE A 1 158 ? 8.470 -4.085 -1.323 1.00 97.00 158 ILE A CA 1
ATOM 1201 C C . ILE A 1 158 ? 7.430 -2.961 -1.323 1.00 97.00 158 ILE A C 1
ATOM 1203 O O . ILE A 1 158 ? 6.407 -3.050 -0.648 1.00 97.00 158 ILE A O 1
ATOM 1207 N N . GLU A 1 159 ? 7.708 -1.897 -2.071 1.00 98.06 159 GLU A N 1
ATOM 1208 C CA . GLU A 1 159 ? 6.751 -0.824 -2.340 1.00 98.06 159 GLU A CA 1
ATOM 1209 C C . GLU A 1 159 ? 5.491 -1.391 -3.007 1.00 98.06 159 GLU A C 1
ATOM 1211 O O . GLU A 1 159 ? 5.575 -2.086 -4.018 1.00 98.06 159 GLU A O 1
ATOM 1216 N N . VAL A 1 160 ? 4.321 -1.101 -2.450 1.00 98.50 160 VAL A N 1
ATOM 1217 C CA . VAL A 1 160 ? 3.003 -1.495 -2.961 1.00 98.50 160 VAL A CA 1
ATOM 1218 C C . VAL A 1 160 ? 2.097 -0.264 -3.051 1.00 98.50 160 VAL A C 1
ATOM 1220 O O . VAL A 1 160 ? 2.459 0.833 -2.635 1.00 98.50 160 VAL A O 1
ATOM 1223 N N . GLY A 1 161 ? 0.901 -0.422 -3.618 1.00 98.06 161 GLY A N 1
ATOM 1224 C CA . GLY A 1 161 ? 0.029 0.720 -3.870 1.00 98.06 161 GLY A CA 1
ATOM 1225 C C . GLY A 1 161 ? -1.393 0.332 -4.208 1.00 98.06 161 GLY A C 1
ATOM 1226 O O . GLY A 1 161 ? -1.643 -0.251 -5.264 1.00 98.06 161 GLY A O 1
ATOM 1227 N N . GLY A 1 162 ? -2.351 0.654 -3.345 1.00 98.12 162 GLY A N 1
ATOM 1228 C CA . GLY A 1 162 ? -3.665 0.039 -3.427 1.00 98.12 162 GLY A CA 1
ATOM 1229 C C . GLY A 1 162 ? -4.597 0.300 -2.253 1.00 98.12 162 GLY A C 1
ATOM 1230 O O . GLY A 1 162 ? -4.411 1.218 -1.449 1.00 98.12 162 GLY A O 1
ATOM 1231 N N . LEU A 1 163 ? -5.641 -0.526 -2.200 1.00 98.62 163 LEU A N 1
ATOM 1232 C CA . LEU A 1 163 ? -6.644 -0.527 -1.140 1.00 98.62 163 LEU A CA 1
ATOM 1233 C C . LEU A 1 163 ? -6.364 -1.665 -0.169 1.00 98.62 163 LEU A C 1
ATOM 1235 O O . LEU A 1 163 ? -6.166 -2.804 -0.596 1.00 98.62 163 LEU A O 1
ATOM 1239 N N . ILE A 1 164 ? -6.389 -1.363 1.127 1.00 98.81 164 ILE A N 1
ATOM 1240 C CA . ILE A 1 164 ? -6.319 -2.395 2.153 1.00 98.81 164 ILE A CA 1
ATOM 1241 C C . ILE A 1 164 ? -7.663 -3.111 2.264 1.00 98.81 164 ILE A C 1
ATOM 1243 O O . ILE A 1 164 ? -8.723 -2.482 2.261 1.00 98.81 164 ILE A O 1
ATOM 1247 N N . SER A 1 165 ? -7.606 -4.428 2.411 1.00 98.62 165 SER A N 1
ATOM 1248 C CA . SER A 1 165 ? -8.718 -5.238 2.889 1.00 98.62 165 SER A CA 1
ATOM 1249 C C . SER A 1 165 ? -8.276 -6.044 4.105 1.00 98.62 165 SER A C 1
ATOM 1251 O O . SER A 1 165 ? -7.106 -6.403 4.221 1.00 98.62 165 SER A O 1
ATOM 1253 N N . MET A 1 166 ? -9.197 -6.270 5.037 1.00 98.62 166 MET A N 1
ATOM 1254 C CA . MET A 1 166 ? -8.999 -7.131 6.201 1.00 98.62 166 MET A CA 1
ATOM 1255 C C . MET A 1 166 ? -10.344 -7.651 6.693 1.00 98.62 166 MET A C 1
ATOM 1257 O O . MET A 1 166 ? -11.380 -7.026 6.466 1.00 98.62 166 MET A O 1
ATOM 1261 N N . ASN A 1 167 ? -10.313 -8.755 7.426 1.00 98.69 167 ASN A N 1
ATOM 1262 C CA . ASN A 1 167 ? -11.496 -9.341 8.033 1.00 98.69 167 ASN A CA 1
ATOM 1263 C C . ASN A 1 167 ? -11.552 -8.947 9.503 1.00 98.69 167 ASN A C 1
ATOM 1265 O O . ASN A 1 167 ? -10.568 -9.092 10.227 1.00 98.69 167 ASN A O 1
ATOM 1269 N N . PHE A 1 168 ? -12.712 -8.487 9.959 1.00 98.62 168 PHE A N 1
ATOM 1270 C CA . PHE A 1 168 ? -13.010 -8.337 11.376 1.00 98.62 168 PHE A CA 1
ATOM 1271 C C . PHE A 1 168 ? -13.611 -9.636 11.900 1.00 98.62 168 PHE A C 1
ATOM 1273 O O . PHE A 1 168 ? -14.791 -9.905 11.689 1.00 98.62 168 PHE A O 1
ATOM 1280 N N . ASP A 1 169 ? -12.812 -10.444 12.592 1.00 98.38 169 ASP A N 1
ATOM 1281 C CA . ASP A 1 169 ? -13.252 -11.744 13.113 1.00 98.38 169 ASP A CA 1
ATOM 1282 C C . ASP A 1 169 ? -14.031 -11.607 14.424 1.00 98.38 169 ASP A C 1
ATOM 1284 O O . ASP A 1 169 ? -14.980 -12.346 14.680 1.00 98.38 169 ASP A O 1
ATOM 1288 N N . SER A 1 170 ? -13.626 -10.662 15.277 1.00 97.88 170 SER A N 1
ATOM 1289 C CA . SER A 1 170 ? -14.271 -10.399 16.564 1.00 97.88 170 SER A CA 1
ATOM 1290 C C . SER A 1 170 ? -14.131 -8.928 16.929 1.00 97.88 170 SER A C 1
ATOM 1292 O O . SER A 1 170 ? -13.020 -8.426 17.099 1.00 97.88 170 SER A O 1
ATOM 1294 N N . VAL A 1 171 ? -15.267 -8.252 17.077 1.00 97.62 171 VAL A N 1
ATOM 1295 C CA . VAL A 1 171 ? -15.373 -6.826 17.402 1.00 97.62 171 VAL A CA 1
ATOM 1296 C C . VAL A 1 171 ? -16.501 -6.602 18.403 1.00 97.62 171 VAL A C 1
ATOM 1298 O O . VAL A 1 171 ? -17.445 -7.388 18.484 1.00 97.62 171 VAL A O 1
ATOM 1301 N N . THR A 1 172 ? -16.422 -5.514 19.159 1.00 95.69 172 THR A N 1
ATOM 1302 C CA . THR A 1 172 ? -17.528 -5.001 19.973 1.00 95.69 172 THR A CA 1
ATOM 1303 C C . THR A 1 172 ? -18.100 -3.731 19.341 1.00 95.69 172 THR A C 1
ATOM 1305 O O . THR A 1 172 ? -17.544 -3.183 18.388 1.00 95.69 172 THR A O 1
ATOM 1308 N N . SER A 1 173 ? -19.190 -3.199 19.902 1.00 94.50 173 SER A N 1
ATOM 1309 C CA . SER A 1 173 ? -19.779 -1.930 19.448 1.00 94.50 173 SER A CA 1
ATOM 1310 C C . SER A 1 173 ? -18.853 -0.720 19.613 1.00 94.50 173 SER A C 1
ATOM 1312 O O . SER A 1 173 ? -19.156 0.339 19.072 1.00 94.50 173 SER A O 1
ATOM 1314 N N . THR A 1 174 ? -17.759 -0.854 20.370 1.00 96.12 174 THR A N 1
ATOM 1315 C CA . THR A 1 174 ? -16.761 0.198 20.603 1.00 96.12 174 THR A CA 1
ATOM 1316 C C . THR A 1 174 ? -15.415 -0.096 19.949 1.00 96.12 174 THR A C 1
ATOM 1318 O O . THR A 1 174 ? -14.525 0.747 20.037 1.00 96.12 174 THR A O 1
ATOM 1321 N N . SER A 1 175 ? -15.249 -1.255 19.301 1.00 97.44 175 SER A N 1
ATOM 1322 C CA . SER A 1 175 ? -14.037 -1.577 18.547 1.00 97.44 175 SER A CA 1
ATOM 1323 C C . SER A 1 175 ? -13.814 -0.557 17.437 1.00 97.44 175 SER A C 1
ATOM 1325 O O . SER A 1 175 ? -14.721 -0.279 16.655 1.00 97.44 175 SER A O 1
ATOM 1327 N N . SER A 1 176 ? -12.603 -0.020 17.358 1.00 97.62 176 SER A N 1
ATOM 1328 C CA . SER A 1 176 ? -12.172 0.885 16.295 1.00 97.62 176 SER A CA 1
ATOM 1329 C C . SER A 1 176 ? -10.671 0.754 16.080 1.00 97.62 176 SER A C 1
ATOM 1331 O O . SER A 1 176 ? -9.913 0.478 17.016 1.00 97.62 176 SER A O 1
ATOM 1333 N N . LEU A 1 177 ? -10.244 0.944 14.834 1.00 98.31 177 LEU A N 1
ATOM 1334 C CA . LEU A 1 177 ? -8.841 0.908 14.436 1.00 98.31 177 LEU A CA 1
ATOM 1335 C C . LEU A 1 177 ? -8.477 2.190 13.686 1.00 98.31 177 LEU A C 1
ATOM 1337 O O . LEU A 1 177 ? -9.343 2.867 13.131 1.00 98.31 177 LEU A O 1
ATOM 1341 N N . VAL A 1 178 ? -7.186 2.490 13.615 1.00 98.50 178 VAL A N 1
ATOM 1342 C CA . VAL A 1 178 ? -6.646 3.441 12.637 1.00 98.50 178 VAL A CA 1
ATOM 1343 C C . VAL A 1 178 ? -5.530 2.799 11.835 1.00 98.50 178 VAL A C 1
ATOM 1345 O O . VAL A 1 178 ? -4.804 1.945 12.350 1.00 98.50 178 VAL A O 1
ATOM 1348 N N . LEU A 1 179 ? -5.410 3.220 10.578 1.00 98.81 179 LEU A N 1
ATOM 1349 C CA . LEU A 1 179 ? -4.372 2.774 9.656 1.00 98.81 179 LEU A CA 1
ATOM 1350 C C . LEU A 1 179 ? -3.462 3.946 9.288 1.00 98.81 179 LEU A C 1
ATOM 1352 O O . LEU A 1 179 ? -3.948 5.026 8.936 1.00 98.81 179 LEU A O 1
ATOM 1356 N N . SER A 1 180 ? -2.152 3.725 9.325 1.00 98.44 180 SER A N 1
ATOM 1357 C CA . SER A 1 180 ? -1.165 4.677 8.816 1.00 98.44 180 SER A CA 1
ATOM 1358 C C . SER A 1 180 ? -0.193 4.026 7.838 1.00 98.44 180 SER A C 1
ATOM 1360 O O . SER A 1 180 ? 0.061 2.821 7.893 1.00 98.44 180 SER A O 1
ATOM 1362 N N . PHE A 1 181 ? 0.334 4.837 6.921 1.00 98.62 181 PHE A N 1
ATOM 1363 C CA . PHE A 1 181 ? 1.060 4.361 5.747 1.00 98.62 181 PHE A CA 1
ATOM 1364 C C . PHE A 1 181 ? 2.362 5.134 5.525 1.00 98.62 181 PHE A C 1
ATOM 1366 O O . PHE A 1 181 ? 2.364 6.369 5.525 1.00 98.62 181 PHE A O 1
ATOM 1373 N N . THR A 1 182 ? 3.452 4.421 5.241 1.00 98.19 182 THR A N 1
ATOM 1374 C CA . THR A 1 182 ? 4.738 5.028 4.867 1.00 98.19 182 THR A CA 1
ATOM 1375 C C . THR A 1 182 ? 5.534 4.146 3.903 1.00 98.19 182 THR A C 1
ATOM 1377 O O . THR A 1 182 ? 5.378 2.925 3.879 1.00 98.19 182 THR A O 1
ATOM 1380 N N . GLU A 1 183 ? 6.388 4.766 3.093 1.00 98.00 183 GLU A N 1
ATOM 1381 C CA . GLU A 1 183 ? 7.325 4.077 2.188 1.00 98.00 183 GLU A CA 1
ATOM 1382 C C . GLU A 1 183 ? 8.613 3.653 2.917 1.00 98.00 183 GLU A C 1
ATOM 1384 O O . GLU A 1 183 ? 9.281 2.708 2.508 1.00 98.00 183 GLU A O 1
ATOM 1389 N N . SER A 1 184 ? 8.973 4.329 4.017 1.00 96.75 184 SER A N 1
ATOM 1390 C CA . SER A 1 184 ? 10.277 4.167 4.671 1.00 96.75 184 SER A CA 1
ATOM 1391 C C . SER A 1 184 ? 10.147 3.781 6.144 1.00 96.75 184 SER A C 1
ATOM 1393 O O . SER A 1 184 ? 9.336 4.366 6.868 1.00 96.75 184 SER A O 1
ATOM 1395 N N . PRO A 1 185 ? 10.999 2.862 6.642 1.00 97.62 185 PRO A N 1
ATOM 1396 C CA . PRO A 1 185 ? 10.952 2.436 8.037 1.00 97.62 185 PRO A CA 1
ATOM 1397 C C . PRO A 1 185 ? 11.255 3.578 9.019 1.00 97.62 185 PRO A C 1
ATOM 1399 O O . PRO A 1 185 ? 10.830 3.531 10.171 1.00 97.62 185 PRO A O 1
ATOM 1402 N N . LEU A 1 186 ? 11.939 4.638 8.564 1.00 96.38 186 LEU A N 1
ATOM 1403 C CA . LEU A 1 186 ? 12.250 5.820 9.375 1.00 96.38 186 LEU A CA 1
ATOM 1404 C C . LEU A 1 186 ? 11.016 6.670 9.716 1.00 96.38 186 LEU A C 1
ATOM 1406 O O . LEU A 1 186 ? 11.073 7.468 10.648 1.00 96.38 186 LEU A O 1
ATOM 1410 N N . PHE A 1 187 ? 9.913 6.512 8.978 1.00 96.31 187 PHE A N 1
ATOM 1411 C CA . PHE A 1 187 ? 8.696 7.315 9.134 1.00 96.31 187 PHE A CA 1
ATOM 1412 C C . PHE A 1 187 ? 7.485 6.497 9.606 1.00 96.31 187 PHE A C 1
ATOM 1414 O O . PHE A 1 187 ? 6.354 6.994 9.581 1.00 96.31 187 PHE A O 1
ATOM 1421 N N . ILE A 1 188 ? 7.709 5.268 10.092 1.00 98.31 188 ILE A N 1
ATOM 1422 C CA . ILE A 1 188 ? 6.660 4.448 10.710 1.00 98.31 188 ILE A CA 1
ATOM 1423 C C . ILE A 1 188 ? 6.142 5.167 11.954 1.00 98.31 188 ILE A C 1
ATOM 1425 O O . ILE A 1 188 ? 6.849 5.338 12.948 1.00 98.31 188 ILE A O 1
ATOM 1429 N N . ARG A 1 189 ? 4.882 5.599 11.887 1.00 97.19 189 ARG A N 1
ATOM 1430 C CA . ARG A 1 189 ? 4.218 6.379 12.931 1.00 97.19 189 ARG A CA 1
ATOM 1431 C C . ARG A 1 189 ? 2.812 5.824 13.156 1.00 97.19 189 ARG A C 1
ATOM 1433 O O . ARG A 1 189 ? 2.014 5.831 12.223 1.00 97.19 189 ARG A O 1
ATOM 1440 N N . PRO A 1 190 ? 2.451 5.409 14.381 1.00 97.00 190 PRO A N 1
ATOM 1441 C CA . PRO A 1 190 ? 1.112 4.884 14.672 1.00 97.00 190 PRO A CA 1
ATOM 1442 C C . PRO A 1 190 ? -0.012 5.907 14.444 1.00 97.00 190 PRO A C 1
ATOM 1444 O O . PRO A 1 190 ? -1.157 5.544 14.209 1.00 97.00 190 PRO A O 1
ATOM 1447 N N . THR A 1 191 ? 0.306 7.200 14.516 1.00 95.81 191 THR A N 1
ATOM 1448 C CA . THR A 1 191 ? -0.685 8.286 14.520 1.00 95.81 191 THR A CA 1
ATOM 1449 C C . THR A 1 191 ? -0.568 9.234 13.327 1.00 95.81 191 THR A C 1
ATOM 1451 O O . THR A 1 191 ? -1.198 10.290 13.338 1.00 95.81 191 THR A O 1
ATOM 1454 N N . ALA A 1 192 ? 0.239 8.905 12.314 1.00 96.75 192 ALA A N 1
ATOM 1455 C CA . ALA A 1 192 ? 0.353 9.704 11.096 1.00 96.75 192 ALA A CA 1
ATOM 1456 C C . ALA A 1 192 ? 0.882 8.878 9.920 1.00 96.75 192 ALA A C 1
ATOM 1458 O O . ALA A 1 192 ? 1.783 8.060 10.082 1.00 96.75 192 ALA A O 1
ATOM 1459 N N . SER A 1 193 ? 0.350 9.136 8.734 1.00 97.25 193 SER A N 1
ATOM 1460 C CA . SER A 1 193 ? 0.882 8.663 7.458 1.00 97.25 193 SER A CA 1
ATOM 1461 C C . SER A 1 193 ? 1.793 9.724 6.858 1.00 97.25 193 SER A C 1
ATOM 1463 O O . SER A 1 193 ? 1.678 10.905 7.187 1.00 97.25 193 SER A O 1
ATOM 1465 N N . ASP A 1 194 ? 2.659 9.316 5.934 1.00 94.88 194 ASP A N 1
ATOM 1466 C CA . ASP A 1 194 ? 3.348 10.271 5.065 1.00 94.88 194 ASP A CA 1
ATOM 1467 C C . ASP A 1 194 ? 2.333 11.085 4.244 1.00 94.88 194 ASP A C 1
ATOM 1469 O O . ASP A 1 194 ? 1.191 10.664 4.042 1.00 94.88 194 ASP A O 1
ATOM 1473 N N . ASP A 1 195 ? 2.760 12.203 3.678 1.00 94.44 195 ASP A N 1
ATOM 1474 C CA . ASP A 1 195 ? 1.894 12.983 2.799 1.00 94.44 195 ASP A CA 1
ATOM 1475 C C . ASP A 1 195 ? 1.727 12.278 1.445 1.00 94.44 195 ASP A C 1
ATOM 1477 O O . ASP A 1 195 ? 2.708 12.040 0.736 1.00 94.44 195 ASP A O 1
ATOM 1481 N N . SER A 1 196 ? 0.485 11.962 1.083 1.00 91.88 196 SER A N 1
ATOM 1482 C CA . SER A 1 196 ? 0.049 11.548 -0.255 1.00 91.88 196 SER A CA 1
ATOM 1483 C C . SER A 1 196 ? -0.642 12.694 -0.983 1.00 91.88 196 SER A C 1
ATOM 1485 O O . SER A 1 196 ? -0.508 12.809 -2.199 1.00 91.88 196 SER A O 1
ATOM 1487 N N . SER A 1 197 ? -1.335 13.573 -0.247 1.00 87.06 197 SER A N 1
ATOM 1488 C CA . SER A 1 197 ? -1.997 14.731 -0.833 1.00 87.06 197 SER A CA 1
ATOM 1489 C C . SER A 1 197 ? -1.097 15.968 -0.823 1.00 87.06 197 SER A C 1
ATOM 1491 O O . SER A 1 197 ? -0.428 16.254 -1.812 1.00 87.06 197 SER A O 1
ATOM 1493 N N . TYR A 1 198 ? -1.046 16.720 0.272 1.00 92.00 198 TYR A N 1
ATOM 1494 C CA . TYR A 1 198 ? -0.338 18.001 0.339 1.00 92.00 198 TYR A CA 1
ATOM 1495 C C . TYR A 1 198 ? 0.900 17.891 1.236 1.00 92.00 198 TYR A C 1
ATOM 1497 O O . TYR A 1 198 ? 0.800 17.287 2.299 1.00 92.00 198 TYR A O 1
ATOM 1505 N N . PRO A 1 199 ? 2.058 18.467 0.864 1.00 92.56 199 PRO A N 1
ATOM 1506 C CA . PRO A 1 199 ? 3.239 18.408 1.715 1.00 92.56 199 PRO A CA 1
ATOM 1507 C C . PRO A 1 199 ? 3.097 19.283 2.966 1.00 92.56 199 PRO A C 1
ATOM 1509 O O . PRO A 1 199 ? 2.801 20.476 2.875 1.00 92.56 199 PRO A O 1
ATOM 1512 N N . SER A 1 200 ? 3.430 18.736 4.130 1.00 92.19 200 SER A N 1
ATOM 1513 C CA . SER A 1 200 ? 3.721 19.499 5.342 1.00 92.19 200 SER A CA 1
ATOM 1514 C C . SER A 1 200 ? 5.178 19.314 5.769 1.00 92.19 200 SER A C 1
ATOM 1516 O O . SER A 1 200 ? 5.806 18.291 5.511 1.00 92.19 200 SER A O 1
ATOM 1518 N N . ALA A 1 201 ? 5.740 20.306 6.469 1.00 92.06 201 ALA A N 1
ATOM 1519 C CA . ALA A 1 201 ? 7.138 20.262 6.914 1.00 92.06 201 ALA A CA 1
ATOM 1520 C C . ALA A 1 201 ? 7.445 19.067 7.837 1.00 92.06 201 ALA A C 1
ATOM 1522 O O . ALA A 1 201 ? 8.563 18.564 7.861 1.00 92.06 201 ALA A O 1
ATOM 1523 N N . ASN A 1 202 ? 6.446 18.608 8.593 1.00 91.50 202 ASN A N 1
ATOM 1524 C CA . ASN A 1 202 ? 6.545 17.444 9.468 1.00 91.50 202 ASN A CA 1
ATOM 1525 C C . ASN A 1 202 ? 6.076 16.138 8.804 1.00 91.50 202 ASN A C 1
ATOM 1527 O O . ASN A 1 202 ? 6.138 15.092 9.447 1.00 91.50 202 ASN A O 1
ATOM 1531 N N . THR A 1 203 ? 5.646 16.172 7.539 1.00 93.06 203 THR A N 1
ATOM 1532 C CA . THR A 1 203 ? 5.177 15.017 6.754 1.00 93.06 203 THR A CA 1
ATOM 1533 C C . THR A 1 203 ? 3.977 14.278 7.363 1.00 93.06 203 THR A C 1
ATOM 1535 O O . THR A 1 203 ? 3.969 13.049 7.411 1.00 93.06 203 THR A O 1
ATOM 1538 N N . THR A 1 204 ? 3.018 15.009 7.940 1.00 95.19 204 THR A N 1
ATOM 1539 C CA . THR A 1 204 ? 1.825 14.448 8.612 1.00 95.19 204 THR A CA 1
ATOM 1540 C C . THR A 1 204 ? 0.517 15.097 8.161 1.00 95.19 204 THR A C 1
ATOM 1542 O O . THR A 1 204 ? -0.457 15.073 8.916 1.00 95.19 204 THR A O 1
ATOM 1545 N N . TYR A 1 205 ? 0.479 15.745 6.998 1.00 95.50 205 TYR A N 1
ATOM 1546 C CA . TYR A 1 205 ? -0.701 16.463 6.526 1.00 95.50 205 TYR A CA 1
ATOM 1547 C C . TYR A 1 205 ? -1.923 15.547 6.441 1.00 95.50 205 TYR A C 1
ATOM 1549 O O . TYR A 1 205 ? -3.005 15.936 6.862 1.00 95.50 205 TYR A O 1
ATOM 1557 N N . ASP A 1 206 ? -1.738 14.321 5.954 1.00 94.88 206 ASP A N 1
ATOM 1558 C CA . ASP A 1 206 ? -2.816 13.360 5.704 1.00 94.88 206 ASP A CA 1
ATOM 1559 C C . ASP A 1 206 ? -3.403 12.731 6.982 1.00 94.88 206 ASP A C 1
ATOM 1561 O O . ASP A 1 206 ? -4.527 12.237 6.965 1.00 94.88 206 ASP A O 1
ATOM 1565 N N . GLY A 1 207 ? -2.663 12.710 8.096 1.00 96.06 207 GLY A N 1
ATOM 1566 C CA . GLY A 1 207 ? -3.083 12.005 9.311 1.00 96.06 207 GLY A CA 1
ATOM 1567 C C . GLY A 1 207 ? -3.196 10.482 9.125 1.00 96.06 207 GLY A C 1
ATOM 1568 O O . GLY A 1 207 ? -2.306 9.845 8.561 1.00 96.06 207 GLY A O 1
ATOM 1569 N N . VAL A 1 208 ? -4.264 9.873 9.648 1.00 97.94 208 VAL A N 1
ATOM 1570 C CA . VAL A 1 208 ? -4.512 8.417 9.607 1.00 97.94 208 VAL A CA 1
ATOM 1571 C C . VAL A 1 208 ? -5.879 8.113 9.012 1.00 97.94 208 VAL A C 1
ATOM 1573 O O . VAL A 1 208 ? -6.812 8.903 9.156 1.00 97.94 208 VAL A O 1
ATOM 1576 N N . LEU A 1 209 ? -6.032 6.933 8.412 1.00 98.31 209 LEU A N 1
ATOM 1577 C CA . LEU A 1 209 ? -7.347 6.444 8.014 1.00 98.31 209 LEU A CA 1
ATOM 1578 C C . LEU A 1 209 ? -8.073 5.888 9.239 1.00 98.31 209 LEU A C 1
ATOM 1580 O O . LEU A 1 209 ? -7.636 4.910 9.844 1.00 98.31 209 LEU A O 1
ATOM 1584 N N . GLN A 1 210 ? -9.196 6.507 9.582 1.00 97.88 210 GLN A N 1
ATOM 1585 C CA . GLN A 1 210 ? -10.057 6.077 10.678 1.00 97.88 210 GLN A CA 1
ATOM 1586 C C . GLN A 1 210 ? -10.954 4.912 10.243 1.00 97.88 210 GLN A C 1
ATOM 1588 O O . GLN A 1 210 ? -11.675 5.012 9.250 1.00 97.88 210 GLN A O 1
ATOM 1593 N N . VAL A 1 211 ? -10.955 3.830 11.021 1.00 97.75 211 VAL A N 1
ATOM 1594 C CA . VAL A 1 211 ? -11.850 2.677 10.862 1.00 97.75 211 VAL A CA 1
ATOM 1595 C C . VAL A 1 211 ? -12.761 2.639 12.088 1.00 97.75 211 VAL A C 1
ATOM 1597 O O . VAL A 1 211 ? -12.488 1.993 13.102 1.00 97.75 211 VAL A O 1
ATOM 1600 N N . ASN A 1 212 ? -13.804 3.465 12.012 1.00 95.94 212 ASN A N 1
ATOM 1601 C CA . ASN A 1 212 ? -14.623 3.862 13.153 1.00 95.94 212 ASN A CA 1
ATOM 1602 C C . ASN A 1 212 ? -15.620 2.786 13.595 1.00 95.94 212 ASN A C 1
ATOM 1604 O O . ASN A 1 212 ? -16.164 2.038 12.785 1.00 95.94 212 ASN A O 1
ATOM 1608 N N . ALA A 1 213 ? -15.924 2.798 14.892 1.00 94.81 213 ALA A N 1
ATOM 1609 C CA . ALA A 1 213 ? -17.034 2.055 15.467 1.00 94.81 213 ALA A CA 1
ATOM 1610 C C . ALA A 1 213 ? -18.401 2.584 14.961 1.00 94.81 213 ALA A C 1
ATOM 1612 O O . ALA A 1 213 ? -18.517 3.775 14.658 1.00 94.81 213 ALA A O 1
ATOM 1613 N N . PRO A 1 214 ? -19.462 1.754 14.945 1.00 95.38 214 PRO A N 1
ATOM 1614 C CA . PRO A 1 214 ? -19.437 0.322 15.227 1.00 95.38 214 PRO A CA 1
ATOM 1615 C C . PRO A 1 214 ? -18.894 -0.472 14.033 1.00 95.38 214 PRO A C 1
ATOM 1617 O O . PRO A 1 214 ? -19.404 -0.369 12.915 1.00 95.38 214 PRO A O 1
ATOM 1620 N N . LEU A 1 215 ? -17.888 -1.308 14.291 1.00 95.56 215 LEU A N 1
ATOM 1621 C CA . LEU A 1 215 ? -17.399 -2.265 13.304 1.00 95.56 215 LEU A CA 1
ATOM 1622 C C . LEU A 1 215 ? -18.359 -3.448 13.195 1.00 95.56 215 LEU A C 1
ATOM 1624 O O . LEU A 1 215 ? -19.007 -3.842 14.166 1.00 95.56 215 LEU A O 1
ATOM 1628 N N . LYS A 1 216 ? -18.440 -4.018 11.995 1.00 95.19 216 LYS A N 1
ATOM 1629 C CA . LYS A 1 216 ? -19.194 -5.242 11.723 1.00 95.19 216 LYS A CA 1
ATOM 1630 C C . LYS A 1 216 ? -18.210 -6.378 11.503 1.00 95.19 216 LYS A C 1
ATOM 1632 O O . LYS A 1 216 ? -17.199 -6.181 10.838 1.00 95.19 216 LYS A O 1
ATOM 1637 N N . THR A 1 217 ? -18.531 -7.552 12.037 1.00 97.94 217 THR A N 1
ATOM 1638 C CA . THR A 1 217 ? -17.821 -8.786 11.698 1.00 97.94 217 THR A CA 1
ATOM 1639 C C . THR A 1 217 ? -17.932 -9.054 10.197 1.00 97.94 217 THR A C 1
ATOM 1641 O O . THR A 1 217 ? -19.005 -8.864 9.619 1.00 97.94 217 THR A O 1
ATOM 1644 N N . GLY A 1 218 ? -16.841 -9.519 9.594 1.00 97.88 218 GLY A N 1
ATOM 1645 C CA . GLY A 1 218 ? -16.743 -9.815 8.166 1.00 97.88 218 GLY A CA 1
ATOM 1646 C C . GLY A 1 218 ? -15.719 -8.946 7.442 1.00 97.88 218 GLY A C 1
ATOM 1647 O O . GLY A 1 218 ? -14.876 -8.297 8.066 1.00 97.88 218 GLY A O 1
ATOM 1648 N N . ASP A 1 219 ? -15.795 -8.968 6.115 1.00 97.69 219 ASP A N 1
ATOM 1649 C CA . ASP A 1 219 ? -14.823 -8.313 5.247 1.00 97.69 219 ASP A CA 1
ATOM 1650 C C . ASP A 1 219 ? -14.984 -6.791 5.297 1.00 97.69 219 ASP A C 1
ATOM 1652 O O . ASP A 1 219 ? -16.081 -6.238 5.163 1.00 97.69 219 ASP A O 1
ATOM 1656 N N . TRP A 1 220 ? -13.862 -6.100 5.450 1.00 98.44 220 TRP A N 1
ATOM 1657 C CA . TRP A 1 220 ? -13.766 -4.659 5.317 1.00 98.44 220 TRP A CA 1
ATOM 1658 C C . TRP A 1 220 ? -12.806 -4.314 4.185 1.00 98.44 220 TRP A C 1
ATOM 1660 O O . TRP A 1 220 ? -11.735 -4.909 4.036 1.00 98.44 220 TRP A O 1
ATOM 1670 N N . ILE A 1 221 ? -13.201 -3.330 3.384 1.00 98.25 221 ILE A N 1
ATOM 1671 C CA . ILE A 1 221 ? -12.402 -2.797 2.287 1.00 98.25 221 ILE A CA 1
ATOM 1672 C C . ILE A 1 221 ? -12.275 -1.295 2.503 1.00 98.25 221 ILE A C 1
ATOM 1674 O O . ILE A 1 221 ? -13.260 -0.596 2.754 1.00 98.25 221 ILE A O 1
ATOM 1678 N N . GLN A 1 222 ? -11.046 -0.807 2.390 1.00 98.38 222 GLN A N 1
ATOM 1679 C CA . GLN A 1 222 ? -10.724 0.607 2.435 1.00 98.38 222 GLN A CA 1
ATOM 1680 C C . GLN A 1 222 ? -11.553 1.396 1.407 1.00 98.38 222 GLN A C 1
ATOM 1682 O O . GLN A 1 222 ? -11.614 1.002 0.239 1.00 98.38 222 GLN A O 1
ATOM 1687 N N . PRO A 1 223 ? -12.163 2.535 1.793 1.00 97.62 223 PRO A N 1
ATOM 1688 C CA . PRO A 1 223 ? -12.864 3.395 0.847 1.00 97.62 223 PRO A CA 1
ATOM 1689 C C . PRO A 1 223 ? -11.948 3.819 -0.303 1.00 97.62 223 PRO A C 1
ATOM 1691 O O . PRO A 1 223 ? -10.834 4.284 -0.063 1.00 97.62 223 PRO A O 1
ATOM 1694 N N . ALA A 1 224 ? -12.431 3.720 -1.544 1.00 97.25 224 ALA A N 1
ATOM 1695 C CA . ALA A 1 224 ? -11.629 4.010 -2.735 1.00 97.25 224 ALA A CA 1
ATOM 1696 C C . ALA A 1 224 ? -11.034 5.431 -2.734 1.00 97.25 224 ALA A C 1
ATOM 1698 O O . ALA A 1 224 ? -9.884 5.613 -3.115 1.00 97.25 224 ALA A O 1
ATOM 1699 N N . ALA A 1 225 ? -11.769 6.426 -2.222 1.00 96.19 225 ALA A N 1
ATOM 1700 C CA . ALA A 1 225 ? -11.265 7.795 -2.091 1.00 96.19 225 ALA A CA 1
ATOM 1701 C C . ALA A 1 225 ? -10.056 7.915 -1.154 1.00 96.19 225 ALA A C 1
ATOM 1703 O O . ALA A 1 225 ? -9.214 8.785 -1.346 1.00 96.19 225 ALA A O 1
ATOM 1704 N N . ALA A 1 226 ? -9.924 7.013 -0.183 1.00 96.81 226 ALA A N 1
ATOM 1705 C CA . ALA A 1 226 ? -8.775 6.956 0.704 1.00 96.81 226 ALA A CA 1
ATOM 1706 C C . ALA A 1 226 ? -7.631 6.109 0.124 1.00 96.81 226 ALA A C 1
ATOM 1708 O O . ALA A 1 226 ? -6.745 5.729 0.884 1.00 96.81 226 ALA A O 1
ATOM 1709 N N . LEU A 1 227 ? -7.620 5.776 -1.176 1.00 97.44 227 LEU A N 1
ATOM 1710 C CA . LEU A 1 227 ? -6.555 4.996 -1.820 1.00 97.44 227 LEU A CA 1
ATOM 1711 C C . LEU A 1 227 ? -5.169 5.464 -1.375 1.00 97.44 227 LEU A C 1
ATOM 1713 O O . LEU A 1 227 ? -4.871 6.662 -1.414 1.00 97.44 227 LEU A O 1
ATOM 1717 N N . ARG A 1 228 ? -4.307 4.514 -0.999 1.00 97.06 228 ARG A N 1
ATOM 1718 C CA . ARG A 1 228 ? -2.905 4.814 -0.740 1.00 97.06 228 ARG A CA 1
ATOM 1719 C C . ARG A 1 228 ? -2.068 4.411 -1.937 1.00 97.06 228 ARG A C 1
ATOM 1721 O O . ARG A 1 228 ? -1.952 3.233 -2.254 1.00 97.06 228 ARG A O 1
ATOM 1728 N N . GLY A 1 229 ? -1.522 5.415 -2.611 1.00 95.00 229 GLY A N 1
ATOM 1729 C CA . GLY A 1 229 ? -0.853 5.212 -3.882 1.00 95.00 229 GLY A CA 1
ATOM 1730 C C . GLY A 1 229 ? 0.484 4.479 -3.778 1.00 95.00 229 GLY A C 1
ATOM 1731 O O . GLY A 1 229 ? 0.652 3.497 -4.482 1.00 95.00 229 GLY A O 1
ATOM 1732 N N . GLY A 1 230 ? 1.385 4.928 -2.904 1.00 96.88 230 GLY A N 1
ATOM 1733 C CA . GLY A 1 230 ? 2.661 4.278 -2.595 1.00 96.88 230 GLY A CA 1
ATOM 1734 C C . GLY A 1 230 ? 2.836 4.132 -1.082 1.00 96.88 230 GLY A C 1
ATOM 1735 O O . GLY A 1 230 ? 2.577 5.081 -0.327 1.00 96.88 230 GLY A O 1
ATOM 1736 N N . PHE A 1 231 ? 3.156 2.921 -0.638 1.00 98.62 231 PHE A N 1
ATOM 1737 C CA . PHE A 1 231 ? 3.616 2.595 0.705 1.00 98.62 231 PHE A CA 1
ATOM 1738 C C . PHE A 1 231 ? 4.293 1.219 0.715 1.00 98.62 231 PHE A C 1
ATOM 1740 O O . PHE A 1 231 ? 3.964 0.339 -0.073 1.00 98.62 231 PHE A O 1
ATOM 1747 N N . ARG A 1 232 ? 5.155 0.981 1.701 1.00 98.69 232 ARG A N 1
ATOM 1748 C CA . ARG A 1 232 ? 5.698 -0.351 2.015 1.00 98.69 232 ARG A CA 1
ATOM 1749 C C . ARG A 1 232 ? 5.242 -0.847 3.382 1.00 98.69 232 ARG A C 1
ATOM 1751 O O . ARG A 1 232 ? 5.068 -2.047 3.587 1.00 98.69 232 ARG A O 1
ATOM 1758 N N . TYR A 1 233 ? 5.034 0.082 4.310 1.00 98.88 233 TYR A N 1
ATOM 1759 C CA . TYR A 1 233 ? 4.668 -0.212 5.685 1.00 98.88 233 TYR A CA 1
ATOM 1760 C C . TYR A 1 233 ? 3.243 0.248 5.975 1.00 98.88 233 TYR A C 1
ATOM 1762 O O . TYR A 1 233 ? 2.883 1.401 5.721 1.00 98.88 233 TYR A O 1
ATOM 1770 N N . LEU A 1 234 ? 2.456 -0.658 6.551 1.00 98.88 234 LEU A N 1
ATOM 1771 C CA . LEU A 1 234 ? 1.114 -0.407 7.073 1.00 98.88 234 LEU A CA 1
ATOM 1772 C C . LEU A 1 234 ? 1.145 -0.571 8.591 1.00 98.88 234 LEU A C 1
ATOM 1774 O O . LEU A 1 234 ? 1.444 -1.656 9.082 1.00 98.88 234 LEU A O 1
ATOM 1778 N N . THR A 1 235 ? 0.792 0.468 9.341 1.00 98.88 235 THR A N 1
ATOM 1779 C CA . THR A 1 235 ? 0.601 0.350 10.792 1.00 98.88 235 THR A CA 1
ATOM 1780 C C . THR A 1 235 ? -0.880 0.285 11.114 1.00 98.88 235 THR A C 1
ATOM 1782 O O . THR A 1 235 ? -1.647 1.128 10.659 1.00 98.88 235 THR A O 1
ATOM 1785 N N . ILE A 1 236 ? -1.272 -0.700 11.919 1.00 98.81 236 ILE A N 1
ATOM 1786 C CA . ILE A 1 236 ? -2.640 -0.866 12.418 1.00 98.81 236 ILE A CA 1
ATOM 1787 C C . ILE A 1 236 ? -2.624 -0.626 13.918 1.00 98.81 236 ILE A C 1
ATOM 1789 O O . ILE A 1 236 ? -1.865 -1.283 14.631 1.00 98.81 236 ILE A O 1
ATOM 1793 N N . VAL A 1 237 ? -3.458 0.293 14.398 1.00 98.75 237 VAL A N 1
ATOM 1794 C CA . VAL A 1 237 ? -3.516 0.680 15.812 1.00 98.75 237 VAL A CA 1
ATOM 1795 C C . VAL A 1 237 ? -4.923 0.489 16.349 1.00 98.75 237 VAL A C 1
ATOM 1797 O O . VAL A 1 237 ? -5.890 0.943 15.741 1.00 98.75 237 VAL A O 1
ATOM 1800 N N . SER A 1 238 ? -5.035 -0.138 17.517 1.00 98.19 238 SER A N 1
ATOM 1801 C CA . SER A 1 238 ? -6.288 -0.206 18.263 1.00 98.19 238 SER A CA 1
ATOM 1802 C C . SER A 1 238 ? -6.604 1.122 18.934 1.00 98.19 238 SER A C 1
ATOM 1804 O O . SER A 1 238 ? -5.792 1.655 19.692 1.00 98.19 238 SER A O 1
ATOM 1806 N N . MET A 1 239 ? -7.815 1.619 18.707 1.00 97.50 239 MET A N 1
ATOM 1807 C CA . MET A 1 239 ? -8.352 2.817 19.356 1.00 97.50 239 MET A CA 1
ATOM 1808 C C . MET A 1 239 ? -9.405 2.481 20.420 1.00 97.50 239 MET A C 1
ATOM 1810 O O . MET A 1 239 ? -10.007 3.381 21.004 1.00 97.50 239 MET A O 1
ATOM 1814 N N . SER A 1 240 ? -9.599 1.193 20.720 1.00 95.00 240 SER A N 1
ATOM 1815 C CA . SER A 1 240 ? -10.562 0.705 21.706 1.00 95.00 240 SER A CA 1
ATOM 1816 C C . SER A 1 240 ? -9.897 -0.066 22.845 1.00 95.00 240 SER A C 1
ATOM 1818 O O . SER A 1 240 ? -8.878 -0.734 22.673 1.00 95.00 240 SER A O 1
ATOM 1820 N N . THR A 1 241 ? -10.503 -0.021 24.033 1.00 94.25 241 THR A N 1
ATOM 1821 C CA . THR A 1 241 ? -10.118 -0.901 25.152 1.00 94.25 241 THR A CA 1
ATOM 1822 C C . THR A 1 241 ? -10.584 -2.338 24.930 1.00 94.25 241 THR A C 1
ATOM 1824 O O . THR A 1 241 ? -9.926 -3.275 25.379 1.00 94.25 241 THR A O 1
ATOM 1827 N N . ALA A 1 242 ? -11.705 -2.511 24.224 1.00 92.69 242 ALA A N 1
ATOM 1828 C CA . ALA A 1 242 ? -12.234 -3.814 23.856 1.00 92.69 242 ALA A CA 1
ATOM 1829 C C . ALA A 1 242 ? -11.284 -4.544 22.885 1.00 92.69 242 ALA A C 1
ATOM 1831 O O . ALA A 1 242 ? -10.748 -3.898 21.976 1.00 92.69 242 ALA A O 1
ATOM 1832 N N . PRO A 1 243 ? -11.088 -5.868 23.045 1.00 96.38 243 PRO A N 1
ATOM 1833 C CA . PRO A 1 243 ? -10.308 -6.661 22.107 1.00 96.38 243 PRO A CA 1
ATOM 1834 C C . PRO A 1 243 ? -10.884 -6.605 20.690 1.00 96.38 243 PRO A C 1
ATOM 1836 O O . PRO A 1 243 ? -12.090 -6.762 20.504 1.00 96.38 243 PRO A O 1
ATOM 1839 N N . THR A 1 244 ? -10.007 -6.433 19.703 1.00 98.38 244 THR A N 1
ATOM 1840 C CA . THR A 1 244 ? -10.363 -6.438 18.279 1.00 98.38 244 THR A CA 1
ATOM 1841 C C . THR A 1 244 ? -9.515 -7.479 17.560 1.00 98.38 244 THR A C 1
ATOM 1843 O O . THR A 1 244 ? -8.287 -7.380 17.553 1.00 98.38 244 THR A O 1
ATOM 1846 N N . THR A 1 245 ? -10.156 -8.497 16.987 1.00 98.69 245 THR A N 1
ATOM 1847 C CA . THR A 1 245 ? -9.488 -9.570 16.241 1.00 98.69 245 THR A CA 1
ATOM 1848 C C . THR A 1 245 ? -9.647 -9.347 14.747 1.00 98.69 245 THR A C 1
ATOM 1850 O O . THR A 1 245 ? -10.769 -9.158 14.272 1.00 98.69 245 THR A O 1
ATOM 1853 N N . VAL A 1 246 ? -8.529 -9.401 14.025 1.00 98.75 246 VAL A N 1
ATOM 1854 C CA . VAL A 1 246 ? -8.485 -9.262 12.568 1.00 98.75 246 VAL A CA 1
ATOM 1855 C C . VAL A 1 246 ? -7.665 -10.371 11.918 1.00 98.75 246 VAL A C 1
ATOM 1857 O O . VAL A 1 246 ? -6.743 -10.918 12.533 1.00 98.75 246 VAL A O 1
ATOM 1860 N N . SER A 1 247 ? -7.964 -10.647 10.656 1.00 98.75 247 SER A N 1
ATOM 1861 C CA . SER A 1 247 ? -7.227 -11.565 9.783 1.00 98.75 247 SER A CA 1
ATOM 1862 C C . SER A 1 247 ? -7.243 -11.062 8.338 1.00 98.75 247 SER A C 1
ATOM 1864 O O . SER A 1 247 ? -7.823 -10.013 8.049 1.00 98.75 247 SER A O 1
ATOM 1866 N N . ASN A 1 248 ? -6.587 -11.790 7.428 1.00 98.50 248 ASN A N 1
ATOM 1867 C CA . ASN A 1 248 ? -6.648 -11.537 5.985 1.00 98.50 248 ASN A CA 1
ATOM 1868 C C . ASN A 1 248 ? -6.287 -10.098 5.570 1.00 98.50 248 ASN A C 1
ATOM 1870 O O . ASN A 1 248 ? -6.907 -9.516 4.682 1.00 98.50 248 ASN A O 1
ATOM 1874 N N . ILE A 1 249 ? -5.276 -9.514 6.222 1.00 98.75 249 ILE A N 1
ATOM 1875 C CA . ILE A 1 249 ? -4.793 -8.174 5.878 1.00 98.75 249 ILE A CA 1
ATOM 1876 C C . ILE A 1 249 ? -4.052 -8.253 4.548 1.00 98.75 249 ILE A C 1
ATOM 1878 O O . ILE A 1 249 ? -3.004 -8.888 4.451 1.00 98.75 249 ILE A O 1
ATOM 1882 N N . SER A 1 250 ? -4.584 -7.584 3.535 1.00 98.75 250 SER A N 1
ATOM 1883 C CA . SER A 1 250 ? -4.041 -7.583 2.181 1.00 98.75 250 SER A CA 1
ATOM 1884 C C . SER A 1 250 ? -4.097 -6.194 1.557 1.00 98.75 250 SER A C 1
ATOM 1886 O O . SER A 1 250 ? -4.872 -5.338 1.980 1.00 98.75 250 SER A O 1
ATOM 1888 N N . CYS A 1 251 ? -3.268 -5.970 0.542 1.00 98.75 251 CYS A N 1
ATOM 1889 C CA . CYS A 1 251 ? -3.343 -4.812 -0.338 1.00 98.75 251 CYS A CA 1
ATOM 1890 C C . CYS A 1 251 ? -3.756 -5.282 -1.735 1.00 98.75 251 CYS A C 1
ATOM 1892 O O . CYS A 1 251 ? -3.096 -6.136 -2.328 1.00 98.75 251 CYS A O 1
ATOM 1894 N N . SER A 1 252 ? -4.842 -4.718 -2.262 1.00 98.50 252 SER A N 1
ATOM 1895 C CA . SER A 1 252 ? -5.222 -4.864 -3.665 1.00 98.50 252 SER A CA 1
ATOM 1896 C C . SER A 1 252 ? -4.515 -3.794 -4.490 1.00 98.50 252 SER A C 1
ATOM 1898 O O . SER A 1 252 ? -4.920 -2.628 -4.479 1.00 98.50 252 SER A O 1
ATOM 1900 N N . ILE A 1 253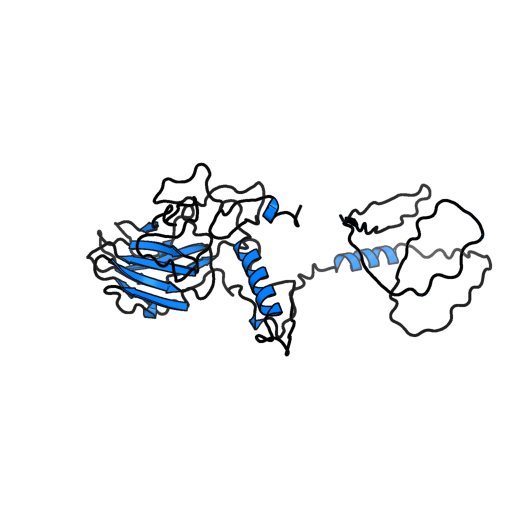 ? -3.470 -4.195 -5.212 1.00 98.50 253 ILE A N 1
ATOM 1901 C CA . ILE A 1 253 ? -2.646 -3.343 -6.065 1.00 98.50 253 ILE A CA 1
ATOM 1902 C C . ILE A 1 253 ? -3.496 -2.682 -7.150 1.00 98.50 253 ILE A C 1
ATOM 1904 O O . ILE A 1 253 ? -4.164 -3.341 -7.950 1.00 98.50 253 ILE A O 1
ATOM 1908 N N . SER A 1 254 ? -3.424 -1.354 -7.177 1.00 97.06 254 SER A N 1
ATOM 1909 C CA . SER A 1 254 ? -4.174 -0.489 -8.091 1.00 97.06 254 SER A CA 1
ATOM 1910 C C . SER A 1 254 ? -3.373 -0.061 -9.319 1.00 97.06 254 SER A C 1
ATOM 1912 O O . SER A 1 254 ? -3.965 0.301 -10.334 1.00 97.06 254 SER A O 1
ATOM 1914 N N . PHE A 1 255 ? -2.041 -0.077 -9.239 1.00 97.31 255 PHE A N 1
ATOM 1915 C CA . PHE A 1 255 ? -1.184 0.351 -10.336 1.00 97.31 255 PHE A CA 1
ATOM 1916 C C . PHE A 1 255 ? -1.139 -0.682 -11.473 1.00 97.31 255 PHE A C 1
ATOM 1918 O O . PHE A 1 255 ? -1.614 -1.817 -11.364 1.00 97.31 255 PHE A O 1
ATOM 1925 N N . MET A 1 256 ? -0.600 -0.235 -12.602 1.00 96.56 256 MET A N 1
ATOM 1926 C CA . MET A 1 256 ? -0.534 -0.916 -13.884 1.00 96.56 256 MET A CA 1
ATOM 1927 C C . MET A 1 256 ? -1.866 -1.584 -14.282 1.00 96.56 256 MET A C 1
ATOM 1929 O O . MET A 1 256 ? -1.881 -2.776 -14.563 1.00 96.56 256 MET A O 1
ATOM 1933 N N . PRO A 1 257 ? -3.019 -0.885 -14.303 1.00 95.88 257 PRO A N 1
ATOM 1934 C CA . PRO A 1 257 ? -4.343 -1.531 -14.365 1.00 95.88 257 PRO A CA 1
ATOM 1935 C C . PRO A 1 257 ? -4.667 -2.252 -15.683 1.00 95.88 257 PRO A C 1
ATOM 1937 O O . PRO A 1 257 ? -5.684 -2.927 -15.771 1.00 95.88 257 PRO A O 1
ATOM 1940 N N . HIS A 1 258 ? -3.841 -2.083 -16.713 1.00 94.19 258 HIS A N 1
ATOM 1941 C CA . HIS A 1 258 ? -4.070 -2.609 -18.060 1.00 94.19 258 HIS A CA 1
ATOM 1942 C C . HIS A 1 258 ? -3.363 -3.947 -18.330 1.00 94.19 258 HIS A C 1
ATOM 1944 O O . HIS A 1 258 ? -3.481 -4.467 -19.436 1.00 94.19 258 HIS A O 1
ATOM 1950 N N . VAL A 1 259 ? -2.612 -4.481 -17.358 1.00 92.06 259 VAL A N 1
ATOM 1951 C CA . VAL A 1 259 ? -1.917 -5.775 -17.476 1.00 92.06 259 VAL A CA 1
ATOM 1952 C C . VAL A 1 259 ? -2.484 -6.765 -16.464 1.00 92.06 259 VAL A C 1
ATOM 1954 O O . VAL A 1 259 ? -2.684 -6.404 -15.308 1.00 92.06 259 VAL A O 1
ATOM 1957 N N . ASP A 1 260 ? -2.735 -8.009 -16.857 1.00 90.62 260 ASP A N 1
ATOM 1958 C CA . ASP A 1 260 ? -3.220 -9.024 -15.909 1.00 90.62 260 ASP A CA 1
ATOM 1959 C C . ASP A 1 260 ? -2.069 -9.591 -15.069 1.00 90.62 260 ASP A C 1
ATOM 1961 O O . ASP A 1 260 ? -2.120 -9.568 -13.838 1.00 90.62 260 ASP A O 1
ATOM 1965 N N . ASP A 1 261 ? -1.001 -10.032 -15.736 1.00 94.25 261 ASP A N 1
ATOM 1966 C CA . ASP A 1 261 ? 0.240 -10.475 -15.103 1.00 94.25 261 ASP A CA 1
ATOM 1967 C C . ASP A 1 261 ? 1.233 -9.309 -15.024 1.00 94.25 261 ASP A C 1
ATOM 1969 O O . ASP A 1 261 ? 1.776 -8.853 -16.031 1.00 94.25 261 ASP A O 1
ATOM 1973 N N . MET A 1 262 ? 1.492 -8.821 -13.811 1.00 94.94 262 MET A N 1
ATOM 1974 C CA . MET A 1 262 ? 2.430 -7.717 -13.604 1.00 94.94 262 MET A CA 1
ATOM 1975 C C . MET A 1 262 ? 3.886 -8.121 -13.848 1.00 94.94 262 MET A C 1
ATOM 1977 O O . MET A 1 262 ? 4.704 -7.232 -14.066 1.00 94.94 262 MET A O 1
ATOM 1981 N N . LYS A 1 263 ? 4.220 -9.421 -13.852 1.00 95.44 263 LYS A N 1
ATOM 1982 C CA . LYS A 1 263 ? 5.569 -9.932 -14.142 1.00 95.44 263 LYS A CA 1
ATOM 1983 C C . LYS A 1 263 ? 5.843 -10.115 -15.632 1.00 95.44 263 LYS A C 1
ATOM 1985 O O . LYS A 1 263 ? 7.003 -10.300 -16.000 1.00 95.44 263 LYS A O 1
ATOM 1990 N N . ALA A 1 264 ? 4.816 -10.031 -16.475 1.00 93.38 264 ALA A N 1
ATOM 1991 C CA . ALA A 1 264 ? 4.874 -10.255 -17.916 1.00 93.38 264 ALA A CA 1
ATOM 1992 C C . ALA A 1 264 ? 5.553 -9.096 -18.675 1.00 93.38 264 ALA A C 1
ATOM 1994 O O . ALA A 1 264 ? 4.958 -8.440 -19.531 1.00 93.38 264 ALA A O 1
ATOM 1995 N N . TYR A 1 265 ? 6.812 -8.813 -18.344 1.00 93.88 265 TYR A N 1
ATOM 1996 C CA . TYR A 1 265 ? 7.594 -7.766 -18.991 1.00 93.88 265 TYR A CA 1
ATOM 1997 C C . TYR A 1 265 ? 7.916 -8.190 -20.425 1.00 93.88 265 TYR A C 1
ATOM 1999 O O . TYR A 1 265 ? 8.350 -9.316 -20.666 1.00 93.88 265 TYR A O 1
ATOM 2007 N N . SER A 1 266 ? 7.742 -7.281 -21.384 1.00 92.81 266 SER A N 1
ATOM 2008 C CA . SER A 1 266 ? 8.140 -7.519 -22.777 1.00 92.81 266 SER A CA 1
ATOM 2009 C C . SER A 1 266 ? 9.619 -7.220 -23.041 1.00 92.81 266 SER A C 1
ATOM 2011 O O . SER A 1 266 ? 10.227 -7.787 -23.945 1.00 92.81 266 SER A O 1
ATOM 2013 N N . GLY A 1 267 ? 10.207 -6.314 -22.256 1.00 92.25 267 GLY A N 1
ATOM 2014 C CA . GLY A 1 267 ? 11.632 -6.002 -22.276 1.00 92.25 267 GLY A CA 1
ATOM 2015 C C . GLY A 1 267 ? 12.359 -6.659 -21.109 1.00 92.25 267 GLY A C 1
ATOM 2016 O O . GLY A 1 267 ? 11.793 -6.818 -20.030 1.00 92.25 267 GLY A O 1
ATOM 2017 N N . TYR A 1 268 ? 13.628 -6.993 -21.312 1.00 95.44 268 TYR A N 1
ATOM 2018 C CA . TYR A 1 268 ? 14.518 -7.487 -20.268 1.00 95.44 268 TYR A CA 1
ATOM 2019 C C . TYR A 1 268 ? 15.912 -6.890 -20.443 1.00 95.44 268 TYR A C 1
ATOM 2021 O O . TYR A 1 268 ? 16.316 -6.507 -21.543 1.00 95.44 268 TYR A O 1
ATOM 2029 N N . PHE A 1 269 ? 16.652 -6.820 -19.344 1.00 96.44 269 PHE A N 1
ATOM 2030 C CA . PHE A 1 269 ? 18.043 -6.396 -19.321 1.00 96.44 269 PHE A CA 1
ATOM 2031 C C . PHE A 1 269 ? 18.820 -7.287 -18.359 1.00 96.44 269 PHE A C 1
ATOM 2033 O O . PHE A 1 269 ? 18.322 -7.647 -17.291 1.00 96.44 269 PHE A O 1
ATOM 2040 N N . PHE A 1 270 ? 20.042 -7.639 -18.744 1.00 96.38 270 PHE A N 1
ATOM 2041 C CA . PHE A 1 270 ? 20.963 -8.377 -17.897 1.00 96.38 270 PHE A CA 1
ATOM 2042 C C . PHE A 1 270 ? 22.390 -7.955 -18.221 1.00 96.38 270 PHE A C 1
ATOM 2044 O O . PHE A 1 270 ? 22.831 -8.055 -19.365 1.00 96.38 270 PHE A O 1
ATOM 2051 N N . ALA A 1 271 ? 23.099 -7.488 -17.204 1.00 95.31 271 ALA A N 1
ATOM 2052 C CA . ALA A 1 271 ? 24.521 -7.202 -17.254 1.00 95.31 271 ALA A CA 1
ATOM 2053 C C . ALA A 1 271 ? 25.156 -7.614 -15.923 1.00 95.31 271 ALA A C 1
ATOM 2055 O O . ALA A 1 271 ? 24.620 -7.292 -14.858 1.00 95.31 271 ALA A O 1
ATOM 2056 N N . SER A 1 272 ? 26.289 -8.307 -16.018 1.00 95.31 272 SER A N 1
ATOM 2057 C CA . SER A 1 272 ? 27.191 -8.605 -14.907 1.00 95.31 272 SER A CA 1
ATOM 2058 C C . SER A 1 272 ? 28.479 -7.805 -15.120 1.00 95.31 272 SER A C 1
ATOM 2060 O O . SER A 1 272 ? 29.021 -7.775 -16.229 1.00 95.31 272 SER A O 1
ATOM 2062 N N . ASP A 1 273 ? 28.928 -7.118 -14.073 1.00 95.00 273 ASP A N 1
ATOM 2063 C CA . ASP A 1 273 ? 30.205 -6.413 -14.017 1.00 95.00 273 ASP A CA 1
ATOM 2064 C C . ASP A 1 273 ? 31.059 -6.998 -12.879 1.00 95.00 273 ASP A C 1
ATOM 2066 O O . ASP A 1 273 ? 30.945 -6.553 -11.734 1.00 95.00 273 ASP A O 1
ATOM 2070 N N . PRO A 1 274 ? 31.932 -7.982 -13.156 1.00 94.56 274 PRO A N 1
ATOM 2071 C CA . PRO A 1 274 ? 32.721 -8.657 -12.125 1.00 94.56 274 PRO A CA 1
ATOM 2072 C C . PRO A 1 274 ? 33.766 -7.749 -11.455 1.00 94.56 274 PRO A C 1
ATOM 2074 O O . PRO A 1 274 ? 34.405 -8.166 -10.491 1.00 94.56 274 PRO A O 1
ATOM 2077 N N . LEU A 1 275 ? 33.980 -6.530 -11.967 1.00 95.81 275 LEU A N 1
ATOM 2078 C CA . LEU A 1 275 ? 34.869 -5.537 -11.362 1.00 95.81 275 LEU A CA 1
ATOM 2079 C C . LEU A 1 275 ? 34.126 -4.595 -10.399 1.00 95.81 275 LEU A C 1
ATOM 2081 O O . LEU A 1 275 ? 34.769 -3.875 -9.632 1.00 95.81 275 LEU A O 1
ATOM 2085 N N . SER A 1 276 ? 32.790 -4.592 -10.425 1.00 94.88 276 SER A N 1
ATOM 2086 C CA . SER A 1 276 ? 31.945 -3.846 -9.491 1.00 94.88 276 SER A CA 1
ATOM 2087 C C . SER A 1 276 ? 31.877 -4.541 -8.125 1.00 94.88 276 SER A C 1
ATOM 2089 O O . SER A 1 276 ? 31.980 -5.761 -8.016 1.00 94.88 276 SER A O 1
ATOM 2091 N N . GLN A 1 277 ? 31.647 -3.767 -7.058 1.00 96.06 277 GLN A N 1
ATOM 2092 C CA . GLN A 1 277 ? 31.354 -4.322 -5.724 1.00 96.06 277 GLN A CA 1
ATOM 2093 C C . GLN A 1 277 ? 30.053 -5.132 -5.707 1.00 96.06 277 GLN A C 1
ATOM 2095 O O . GLN A 1 277 ? 29.903 -6.062 -4.919 1.00 96.06 277 GLN A O 1
ATOM 2100 N N . ASP A 1 278 ? 29.111 -4.751 -6.566 1.00 96.50 278 ASP A N 1
ATOM 2101 C CA . ASP A 1 278 ? 27.881 -5.481 -6.820 1.00 96.50 278 ASP A CA 1
ATOM 2102 C C . ASP A 1 278 ? 27.853 -5.828 -8.306 1.00 96.50 278 ASP A C 1
ATOM 2104 O O . ASP A 1 278 ? 27.608 -4.964 -9.153 1.00 96.50 278 ASP A O 1
ATOM 2108 N N . GLU A 1 279 ? 28.153 -7.091 -8.605 1.00 96.94 279 GLU A N 1
ATOM 2109 C CA . GLU A 1 279 ? 28.251 -7.620 -9.967 1.00 96.94 279 GLU A CA 1
ATOM 2110 C C . GLU A 1 279 ? 26.975 -7.358 -10.775 1.00 96.94 279 GLU A C 1
ATOM 2112 O O . GLU A 1 279 ? 27.027 -7.030 -11.956 1.00 96.94 279 GLU A O 1
ATOM 2117 N N . ASP A 1 280 ? 25.818 -7.419 -10.117 1.00 97.12 280 ASP A N 1
ATOM 2118 C CA . ASP A 1 280 ? 24.511 -7.272 -10.747 1.00 97.12 280 ASP A CA 1
ATOM 2119 C C . ASP A 1 280 ? 23.961 -5.838 -10.658 1.00 97.12 280 ASP A C 1
ATOM 2121 O O . ASP A 1 280 ? 22.771 -5.617 -10.906 1.00 97.12 280 ASP A O 1
ATOM 2125 N N . PHE A 1 281 ? 24.780 -4.851 -10.273 1.00 97.31 281 PHE A N 1
ATOM 2126 C CA . PHE A 1 281 ? 24.319 -3.496 -9.951 1.00 97.31 281 PHE A CA 1
ATOM 2127 C C . PHE A 1 281 ? 23.462 -2.874 -11.062 1.00 97.31 281 PHE A C 1
ATOM 2129 O O . PHE A 1 281 ? 22.354 -2.404 -10.803 1.00 97.31 281 PHE A O 1
ATOM 2136 N N . LEU A 1 282 ? 23.930 -2.921 -12.313 1.00 97.12 282 LEU A N 1
ATOM 2137 C CA . LEU A 1 282 ? 23.194 -2.359 -13.452 1.00 97.12 282 LEU A CA 1
ATOM 2138 C C . LEU A 1 282 ? 21.862 -3.078 -13.690 1.00 97.12 282 LEU A C 1
ATOM 2140 O O . LEU A 1 282 ? 20.862 -2.437 -14.012 1.00 97.12 282 LEU A O 1
ATOM 2144 N N . THR A 1 283 ? 21.829 -4.396 -13.483 1.00 97.69 283 THR A N 1
ATOM 2145 C CA . THR A 1 283 ? 20.597 -5.184 -13.589 1.00 97.69 283 THR A CA 1
ATOM 2146 C C . THR A 1 283 ? 19.610 -4.783 -12.492 1.00 97.69 283 THR A C 1
ATOM 2148 O O . THR A 1 283 ? 18.453 -4.488 -12.782 1.00 97.69 283 THR A O 1
ATOM 2151 N N . LYS A 1 284 ? 20.066 -4.665 -11.241 1.00 97.69 284 LYS A N 1
ATOM 2152 C CA . LYS A 1 284 ? 19.235 -4.211 -10.113 1.00 97.69 284 LYS A CA 1
ATOM 2153 C C . LYS A 1 284 ? 18.655 -2.817 -10.350 1.00 97.69 284 LYS A C 1
ATOM 2155 O O . LYS A 1 284 ? 17.467 -2.612 -10.116 1.00 97.69 284 LYS A O 1
ATOM 2160 N N . VAL A 1 285 ? 19.461 -1.882 -10.858 1.00 97.81 285 VAL A N 1
ATOM 2161 C CA . VAL A 1 285 ? 19.005 -0.527 -11.211 1.00 97.81 285 VAL A CA 1
ATOM 2162 C C . VAL A 1 285 ? 17.922 -0.574 -12.288 1.00 97.81 285 VAL A C 1
ATOM 2164 O O . VAL A 1 285 ? 16.901 0.101 -12.151 1.00 97.81 285 VAL A O 1
ATOM 2167 N N . TRP A 1 286 ? 18.099 -1.395 -13.328 1.00 97.94 286 TRP A N 1
ATOM 2168 C CA . TRP A 1 286 ? 17.112 -1.529 -14.399 1.00 97.94 286 TRP A CA 1
ATOM 2169 C C . TRP A 1 286 ? 15.759 -2.027 -13.875 1.00 97.94 286 TRP A C 1
ATOM 2171 O O . TRP A 1 286 ? 14.728 -1.420 -14.162 1.00 97.94 286 TRP A O 1
ATOM 2181 N N . TYR A 1 287 ? 15.752 -3.077 -13.049 1.00 98.19 287 TYR A N 1
ATOM 2182 C CA . TYR A 1 287 ? 14.509 -3.632 -12.504 1.00 98.19 287 TYR A CA 1
ATOM 2183 C C . TYR A 1 287 ? 13.866 -2.758 -11.425 1.00 98.19 287 TYR A C 1
ATOM 2185 O O . TYR A 1 287 ? 12.637 -2.699 -11.351 1.00 98.19 287 TYR A O 1
ATOM 2193 N N . ALA A 1 288 ? 14.659 -2.023 -10.639 1.00 98.19 288 ALA A N 1
ATOM 2194 C CA . ALA A 1 288 ? 14.136 -0.994 -9.745 1.00 98.19 288 ALA A CA 1
ATOM 2195 C C . ALA A 1 288 ? 13.442 0.131 -10.535 1.00 98.19 288 ALA A C 1
ATOM 2197 O O . ALA A 1 288 ? 12.333 0.547 -10.191 1.00 98.19 288 ALA A O 1
ATOM 2198 N N . GLY A 1 289 ? 14.057 0.584 -11.633 1.00 98.06 289 GLY A N 1
ATOM 2199 C CA . GLY A 1 289 ? 13.468 1.561 -12.548 1.00 98.06 289 GLY A CA 1
ATOM 2200 C C . GLY A 1 289 ? 12.187 1.053 -13.210 1.00 98.06 289 GLY A C 1
ATOM 2201 O O . GLY A 1 289 ? 11.172 1.748 -13.193 1.00 98.06 289 GLY A O 1
ATOM 2202 N N . ALA A 1 290 ? 12.197 -0.180 -13.722 1.00 97.62 290 ALA A N 1
ATOM 2203 C CA . ALA A 1 290 ? 11.017 -0.807 -14.308 1.00 97.62 290 ALA A CA 1
ATOM 2204 C C . ALA A 1 290 ? 9.862 -0.877 -13.299 1.00 97.62 290 ALA A C 1
ATOM 2206 O O . ALA A 1 290 ? 8.752 -0.457 -13.617 1.00 97.62 290 ALA A O 1
ATOM 2207 N N . TYR A 1 291 ? 10.131 -1.318 -12.065 1.00 98.12 291 TYR A N 1
ATOM 2208 C CA . TYR A 1 291 ? 9.118 -1.376 -11.011 1.00 98.12 291 TYR A CA 1
ATOM 2209 C C . TYR A 1 291 ? 8.591 0.008 -10.614 1.00 98.12 291 TYR A C 1
ATOM 2211 O O . TYR A 1 291 ? 7.395 0.171 -10.405 1.00 98.12 291 TYR A O 1
ATOM 2219 N N . THR A 1 292 ? 9.448 1.032 -10.614 1.00 97.75 292 THR A N 1
ATOM 2220 C CA . THR A 1 292 ? 9.039 2.426 -10.364 1.00 97.75 292 THR A CA 1
ATOM 2221 C C . THR A 1 292 ? 8.086 2.935 -11.451 1.00 97.75 292 THR A C 1
ATOM 2223 O O . THR A 1 292 ? 7.088 3.588 -11.157 1.00 97.75 292 THR A O 1
ATOM 2226 N N . VAL A 1 293 ? 8.336 2.601 -12.722 1.00 97.06 293 VAL A N 1
ATOM 2227 C CA . VAL A 1 293 ? 7.395 2.912 -13.812 1.00 97.06 293 VAL A CA 1
ATOM 2228 C C . VAL A 1 293 ? 6.067 2.182 -13.602 1.00 97.06 293 VAL A C 1
ATOM 2230 O O . VAL A 1 293 ? 5.009 2.771 -13.833 1.00 97.06 293 VAL A O 1
ATOM 2233 N N . GLN A 1 294 ? 6.095 0.932 -13.125 1.00 97.00 294 GLN A N 1
ATOM 2234 C CA . GLN A 1 294 ? 4.868 0.195 -12.825 1.00 97.00 294 GLN A CA 1
ATOM 2235 C C . GLN A 1 294 ? 4.042 0.868 -11.729 1.00 97.00 294 GLN A C 1
ATOM 2237 O O . GLN A 1 294 ? 2.855 1.114 -11.945 1.00 97.00 294 GLN A O 1
ATOM 2242 N N . THR A 1 295 ? 4.654 1.204 -10.589 1.00 97.75 295 THR A N 1
ATOM 2243 C CA . THR A 1 295 ? 3.958 1.825 -9.449 1.00 97.75 295 THR A CA 1
ATOM 2244 C C . THR A 1 295 ? 3.413 3.216 -9.789 1.00 97.75 295 THR A C 1
ATOM 2246 O O . THR A 1 295 ? 2.357 3.606 -9.286 1.00 97.75 295 THR A O 1
ATOM 2249 N N . ASN A 1 296 ? 4.072 3.927 -10.709 1.00 97.56 296 ASN A N 1
ATOM 2250 C CA . ASN A 1 296 ? 3.651 5.229 -11.226 1.00 97.56 296 ASN A CA 1
ATOM 2251 C C . ASN A 1 296 ? 2.656 5.158 -12.397 1.00 97.56 296 ASN A C 1
ATOM 2253 O O . ASN A 1 296 ? 2.187 6.199 -12.850 1.00 97.56 296 ASN A O 1
ATOM 2257 N N . THR A 1 297 ? 2.305 3.975 -12.904 1.00 97.25 297 THR A N 1
ATOM 2258 C CA . THR A 1 297 ? 1.293 3.828 -13.961 1.00 97.25 297 THR A CA 1
ATOM 2259 C C . THR A 1 297 ? -0.056 3.527 -13.320 1.00 97.25 297 THR A C 1
ATOM 2261 O O . THR A 1 297 ? -0.307 2.410 -12.889 1.00 97.25 297 THR A O 1
ATOM 2264 N N . VAL A 1 298 ? -0.950 4.504 -13.220 1.00 97.12 298 VAL A N 1
ATOM 2265 C CA . VAL A 1 298 ? -2.132 4.437 -12.347 1.00 97.12 298 VAL A CA 1
ATOM 2266 C C . VAL A 1 298 ? -3.460 4.487 -13.118 1.00 97.12 298 VAL A C 1
ATOM 2268 O O . VAL A 1 298 ? -3.499 4.938 -14.269 1.00 97.12 298 VAL A O 1
ATOM 2271 N N . PRO A 1 299 ? -4.578 4.032 -12.516 1.00 96.25 299 PRO A N 1
ATOM 2272 C CA . PRO A 1 299 ? -5.905 4.204 -13.096 1.00 96.25 299 PRO A CA 1
ATOM 2273 C C . PRO A 1 299 ? -6.319 5.674 -13.166 1.00 96.25 299 PRO A C 1
ATOM 2275 O O . PRO A 1 299 ? -5.917 6.495 -12.338 1.00 96.25 299 PRO A O 1
ATOM 2278 N N . LEU A 1 300 ? -7.185 5.973 -14.134 1.00 95.12 300 LEU A N 1
ATOM 2279 C CA . LEU A 1 300 ? -7.615 7.327 -14.476 1.00 95.12 300 LEU A CA 1
ATOM 2280 C C . LEU A 1 300 ? -8.218 8.101 -13.296 1.00 95.12 300 LEU A C 1
ATOM 2282 O O . LEU A 1 300 ? -7.955 9.291 -13.153 1.00 95.12 300 LEU A O 1
ATOM 2286 N N . ASP A 1 301 ? -8.999 7.425 -12.457 1.00 95.12 301 ASP A N 1
ATOM 2287 C CA . ASP A 1 301 ? -9.791 8.036 -11.384 1.00 95.12 301 ASP A CA 1
ATOM 2288 C C . ASP A 1 301 ? -9.147 7.836 -10.004 1.00 95.12 301 ASP A C 1
ATOM 2290 O O . ASP A 1 301 ? -9.830 7.626 -9.006 1.00 95.12 301 ASP A O 1
ATOM 2294 N N . THR A 1 302 ? -7.809 7.848 -9.957 1.00 95.62 302 THR A N 1
ATOM 2295 C CA . THR A 1 302 ? -7.035 7.660 -8.717 1.00 95.62 302 THR A CA 1
ATOM 2296 C C . THR A 1 302 ? -6.077 8.806 -8.404 1.00 95.62 302 THR A C 1
ATOM 2298 O O . THR A 1 302 ? -5.124 8.637 -7.643 1.00 95.62 302 THR A O 1
ATOM 2301 N N . GLY A 1 303 ? -6.278 9.967 -9.025 1.00 94.62 303 GLY A N 1
ATOM 2302 C CA . GLY A 1 303 ? -5.447 11.143 -8.804 1.00 94.62 303 GLY A CA 1
ATOM 2303 C C . GLY A 1 303 ? -5.728 11.824 -7.478 1.00 94.62 303 GLY A C 1
ATOM 2304 O O . GLY A 1 303 ? -6.835 11.751 -6.944 1.00 94.62 303 GLY A O 1
ATOM 2305 N N . ARG A 1 304 ? -4.742 12.567 -6.982 1.00 94.00 304 ARG A N 1
ATOM 2306 C CA . ARG A 1 304 ? -4.925 13.469 -5.844 1.00 94.00 304 ARG A CA 1
ATOM 2307 C C . ARG A 1 304 ? -5.927 14.581 -6.183 1.00 94.00 304 ARG A C 1
ATOM 2309 O O . ARG A 1 304 ? -5.788 15.247 -7.212 1.00 94.00 304 ARG A O 1
ATOM 2316 N N . ARG A 1 305 ? -6.898 14.848 -5.301 1.00 93.12 305 ARG A N 1
ATOM 2317 C CA . ARG A 1 305 ? -7.834 15.979 -5.465 1.00 93.12 305 ARG A CA 1
ATOM 2318 C C . ARG A 1 305 ? -7.166 17.346 -5.325 1.00 93.12 305 ARG A C 1
ATOM 2320 O O . ARG A 1 305 ? -6.327 17.568 -4.456 1.00 93.12 305 ARG A O 1
ATOM 2327 N N . VAL A 1 306 ? -7.633 18.280 -6.155 1.00 90.94 306 VAL A N 1
ATOM 2328 C CA . VAL A 1 306 ? -7.374 19.721 -6.060 1.00 90.94 306 VAL A CA 1
ATOM 2329 C C . VAL A 1 306 ? -8.723 20.448 -6.207 1.00 90.94 306 VAL A C 1
ATOM 2331 O O . VAL A 1 306 ? -9.392 20.225 -7.218 1.00 90.94 306 VAL A O 1
ATOM 2334 N N . PRO A 1 307 ? -9.157 21.301 -5.254 1.00 92.81 307 PRO A N 1
ATOM 2335 C CA . PRO A 1 307 ? -8.528 21.617 -3.964 1.00 92.81 307 PRO A CA 1
ATOM 2336 C C . PRO A 1 307 ? -8.273 20.388 -3.079 1.00 92.81 307 PRO A C 1
ATOM 2338 O O . PRO A 1 307 ? -8.991 19.392 -3.175 1.00 92.81 307 PRO A O 1
ATOM 2341 N N . PHE A 1 308 ? -7.228 20.454 -2.251 1.00 93.75 308 PHE A N 1
ATOM 2342 C CA . PHE A 1 308 ? -6.816 19.338 -1.396 1.00 93.75 308 PHE A CA 1
ATOM 2343 C C . PHE A 1 308 ? -7.863 19.040 -0.320 1.00 93.75 308 PHE A C 1
ATOM 2345 O O . PHE A 1 308 ? -8.553 19.944 0.159 1.00 93.75 308 PHE A O 1
ATOM 2352 N N . ALA A 1 309 ? -7.949 17.772 0.088 1.00 92.94 309 ALA A N 1
ATOM 2353 C CA . ALA A 1 309 ? -8.702 17.397 1.279 1.00 92.94 309 ALA A CA 1
ATOM 2354 C C . ALA A 1 309 ? -8.149 18.136 2.519 1.00 92.94 309 ALA A C 1
ATOM 2356 O O . ALA A 1 309 ? -6.956 18.448 2.549 1.00 92.94 309 ALA A O 1
ATOM 2357 N N . PRO A 1 310 ? -8.980 18.426 3.537 1.00 94.06 310 PRO A N 1
ATOM 2358 C CA . PRO A 1 310 ? -8.515 19.073 4.759 1.00 94.06 310 PRO A CA 1
ATOM 2359 C C . PRO A 1 310 ? -7.397 18.283 5.446 1.00 94.06 310 PRO A C 1
ATOM 2361 O O . PRO A 1 310 ? -7.403 17.050 5.424 1.00 94.06 310 PRO A O 1
ATOM 2364 N N . ALA A 1 311 ? -6.490 18.995 6.121 1.00 95.06 311 ALA A N 1
ATOM 2365 C CA . ALA A 1 311 ? -5.459 18.376 6.950 1.00 95.06 311 ALA A CA 1
ATOM 2366 C C . ALA A 1 311 ? -6.077 17.374 7.946 1.00 95.06 311 ALA A C 1
ATOM 2368 O O . ALA A 1 311 ? -7.112 17.643 8.558 1.00 95.06 311 ALA A O 1
ATOM 2369 N N . GLY A 1 312 ? -5.434 16.219 8.096 1.00 95.06 312 GLY A N 1
ATOM 2370 C CA . GLY A 1 312 ? -5.956 15.039 8.782 1.00 95.06 312 GLY A CA 1
ATOM 2371 C C . GLY A 1 312 ? -6.713 14.069 7.868 1.00 95.06 312 GLY A C 1
ATOM 2372 O O . GLY A 1 312 ? -7.271 13.095 8.370 1.00 95.06 312 GLY A O 1
ATOM 2373 N N . SER A 1 313 ? -6.754 14.329 6.556 1.00 94.38 313 SER A N 1
ATOM 2374 C CA . SER A 1 313 ? -7.339 13.435 5.554 1.00 94.38 313 SER A CA 1
ATOM 2375 C C . SER A 1 313 ? -6.659 13.570 4.187 1.00 94.38 313 SER A C 1
ATOM 2377 O O . SER A 1 313 ? -5.907 14.510 3.935 1.00 94.38 313 SER A O 1
ATOM 2379 N N . TRP A 1 314 ? -6.961 12.643 3.277 1.00 95.94 314 TRP A N 1
ATOM 2380 C CA . TRP A 1 314 ? -6.594 12.714 1.863 1.00 95.94 314 TRP A CA 1
ATOM 2381 C C . TRP A 1 314 ? -7.742 12.202 0.991 1.00 95.94 314 TRP A C 1
ATOM 2383 O O . TRP A 1 314 ? -8.633 11.496 1.466 1.00 95.94 314 TRP A O 1
ATOM 2393 N N . ALA A 1 315 ? -7.716 12.566 -0.290 1.00 95.94 315 ALA A N 1
ATOM 2394 C CA . ALA A 1 315 ? -8.661 12.082 -1.287 1.00 95.94 315 ALA A CA 1
ATOM 2395 C C . ALA A 1 315 ? -7.927 11.848 -2.616 1.00 95.94 315 ALA A C 1
ATOM 2397 O O . ALA A 1 315 ? -7.473 12.801 -3.257 1.00 95.94 315 ALA A O 1
ATOM 2398 N N . ASN A 1 316 ? -7.803 10.577 -2.995 1.00 95.81 316 ASN A N 1
ATOM 2399 C CA . ASN A 1 316 ? -7.135 10.087 -4.202 1.00 95.81 316 ASN A CA 1
ATOM 2400 C C . ASN A 1 316 ? -8.148 9.465 -5.182 1.00 95.81 316 ASN A C 1
ATOM 2402 O O . ASN A 1 316 ? -7.976 8.342 -5.648 1.00 95.81 316 ASN A O 1
ATOM 2406 N N . ASP A 1 317 ? -9.234 10.189 -5.450 1.00 95.62 317 ASP A N 1
ATOM 2407 C CA . ASP A 1 317 ? -10.343 9.846 -6.355 1.00 95.62 317 ASP A CA 1
ATOM 2408 C C . ASP A 1 317 ? -10.592 10.937 -7.415 1.00 95.62 317 ASP A C 1
ATOM 2410 O O . ASP A 1 317 ? -11.694 11.084 -7.951 1.00 95.62 317 ASP A O 1
ATOM 2414 N N . ALA A 1 318 ? -9.583 11.761 -7.698 1.00 95.00 318 ALA A N 1
ATOM 2415 C CA . ALA A 1 318 ? -9.647 12.732 -8.777 1.00 95.00 318 ALA A CA 1
ATOM 2416 C C . ALA A 1 318 ? -9.407 12.061 -10.131 1.00 95.00 318 ALA A C 1
ATOM 2418 O O . ALA A 1 318 ? -8.582 11.155 -10.272 1.00 95.00 318 ALA A O 1
ATOM 2419 N N . ARG A 1 319 ? -10.075 12.586 -11.157 1.00 94.94 319 ARG A N 1
ATOM 2420 C CA . ARG A 1 319 ? -9.841 12.196 -12.544 1.00 94.94 319 ARG A CA 1
ATOM 2421 C C . ARG A 1 319 ? -8.575 12.870 -13.077 1.00 94.94 319 ARG A C 1
ATOM 2423 O O . ARG A 1 319 ? -8.517 14.094 -13.155 1.00 94.94 319 ARG A O 1
ATOM 2430 N N . LEU A 1 320 ? -7.581 12.072 -13.462 1.00 93.12 320 LEU A N 1
ATOM 2431 C CA . LEU A 1 320 ? -6.246 12.518 -13.889 1.00 93.12 320 LEU A CA 1
ATOM 2432 C C . LEU A 1 320 ? -6.168 12.985 -15.350 1.00 93.12 320 LEU A C 1
ATOM 2434 O O . LEU A 1 320 ? -5.235 13.689 -15.725 1.00 93.12 320 LEU A O 1
ATOM 2438 N N . GLY A 1 321 ? -7.122 12.594 -16.192 1.00 90.62 321 GLY A N 1
ATOM 2439 C CA . GLY A 1 321 ? -7.097 12.902 -17.620 1.00 90.62 321 GLY A CA 1
ATOM 2440 C C . GLY A 1 321 ? -8.332 12.383 -18.343 1.00 90.62 321 GLY A C 1
ATOM 2441 O O . GLY A 1 321 ? -9.352 12.111 -17.715 1.00 90.62 321 GLY A O 1
ATOM 2442 N N . VAL A 1 322 ? -8.256 12.238 -19.668 1.00 90.75 322 VAL A N 1
ATOM 2443 C CA . VAL A 1 322 ? -9.396 11.797 -20.497 1.00 90.75 322 VAL A CA 1
ATOM 2444 C C . VAL A 1 322 ? -9.407 10.301 -20.818 1.00 90.75 322 VAL A C 1
ATOM 2446 O O . VAL A 1 322 ? -10.482 9.768 -21.084 1.00 90.75 322 VAL A O 1
ATOM 2449 N N . ALA A 1 323 ? -8.251 9.637 -20.749 1.00 90.88 323 ALA A N 1
ATOM 2450 C CA . ALA A 1 323 ? -8.061 8.209 -20.989 1.00 90.88 323 ALA A CA 1
ATOM 2451 C C . ALA A 1 323 ? -6.917 7.684 -20.106 1.00 90.88 323 ALA A C 1
ATOM 2453 O O . ALA A 1 323 ? -6.025 8.452 -19.749 1.00 90.88 323 ALA A O 1
ATOM 2454 N N . GLY A 1 324 ? -6.968 6.401 -19.739 1.00 88.62 324 GLY A N 1
ATOM 2455 C CA . GLY A 1 324 ? -5.960 5.740 -18.907 1.00 88.62 324 GLY A CA 1
ATOM 2456 C C . GLY A 1 324 ? -5.380 4.476 -19.562 1.00 88.62 324 GLY A C 1
ATOM 2457 O O . GLY A 1 324 ? -5.882 4.061 -20.608 1.00 88.62 324 GLY A O 1
ATOM 2458 N N . PRO A 1 325 ? -4.363 3.844 -18.946 1.00 94.44 325 PRO A N 1
ATOM 2459 C CA . PRO A 1 325 ? -3.698 4.255 -17.701 1.00 94.44 325 PRO A CA 1
ATOM 2460 C C . PRO A 1 325 ? -2.922 5.572 -17.858 1.00 94.44 325 PRO A C 1
ATOM 2462 O O . PRO A 1 325 ? -2.625 5.994 -18.972 1.00 94.44 325 PRO A O 1
ATOM 2465 N N . ILE A 1 326 ? -2.595 6.220 -16.741 1.00 94.88 326 ILE A N 1
ATOM 2466 C CA . ILE A 1 326 ? -1.832 7.473 -16.721 1.00 94.88 326 ILE A CA 1
ATOM 2467 C C . ILE A 1 326 ? -0.541 7.274 -15.940 1.00 94.88 326 ILE A C 1
ATOM 2469 O O . ILE A 1 326 ? -0.554 6.694 -14.861 1.00 94.88 326 ILE A O 1
ATOM 2473 N N . ILE A 1 327 ? 0.569 7.774 -16.477 1.00 94.94 327 ILE A N 1
ATOM 2474 C CA . ILE A 1 327 ? 1.823 7.875 -15.728 1.00 94.94 327 ILE A CA 1
ATOM 2475 C C . ILE A 1 327 ? 1.749 9.110 -14.826 1.00 94.94 327 ILE A C 1
ATOM 2477 O O . ILE A 1 327 ? 1.324 10.171 -15.272 1.00 94.94 327 ILE A O 1
ATOM 2481 N N . VAL A 1 328 ? 2.146 8.977 -13.565 1.00 95.31 328 VAL A N 1
ATOM 2482 C CA . VAL A 1 328 ? 2.268 10.088 -12.611 1.00 95.31 328 VAL A CA 1
ATOM 2483 C C . VAL A 1 328 ? 3.723 10.295 -12.192 1.00 95.31 328 VAL A C 1
ATOM 2485 O O . VAL A 1 328 ? 4.577 9.440 -12.417 1.00 95.31 328 VAL A O 1
ATOM 2488 N N . ASP A 1 329 ? 4.009 11.441 -11.581 1.00 93.00 329 ASP A N 1
ATOM 2489 C CA . ASP A 1 329 ? 5.326 11.781 -11.030 1.00 93.00 329 ASP A CA 1
ATOM 2490 C C . ASP A 1 329 ? 5.788 10.844 -9.905 1.00 93.00 329 ASP A C 1
ATOM 2492 O O . ASP A 1 329 ? 6.967 10.496 -9.833 1.00 93.00 329 ASP A O 1
ATOM 2496 N N . GLY A 1 330 ? 4.863 10.425 -9.043 1.00 94.56 330 GLY A N 1
ATOM 2497 C CA . GLY A 1 330 ? 5.154 9.555 -7.911 1.00 94.56 330 GLY A CA 1
ATOM 2498 C C . GLY A 1 330 ? 3.927 8.794 -7.421 1.00 94.56 330 GLY A C 1
ATOM 2499 O O . GLY A 1 330 ? 2.819 9.333 -7.379 1.00 94.56 330 GLY A O 1
ATOM 2500 N N . ALA A 1 331 ? 4.135 7.539 -7.021 1.00 94.81 331 ALA A N 1
ATOM 2501 C CA . ALA A 1 331 ? 3.073 6.626 -6.619 1.00 94.81 331 ALA A CA 1
ATOM 2502 C C . ALA A 1 331 ? 2.337 7.133 -5.374 1.00 94.81 331 ALA A C 1
ATOM 2504 O O . ALA A 1 331 ? 1.103 7.141 -5.367 1.00 94.81 331 ALA A O 1
ATOM 2505 N N . LYS A 1 332 ? 3.078 7.602 -4.354 1.00 95.94 332 LYS A N 1
ATOM 2506 C CA . LYS A 1 332 ? 2.530 8.211 -3.131 1.00 95.94 332 LYS A CA 1
ATOM 2507 C C . LYS A 1 332 ? 2.075 9.656 -3.324 1.00 95.94 332 LYS A C 1
ATOM 2509 O O . LYS A 1 332 ? 0.924 9.957 -3.011 1.00 95.94 332 LYS A O 1
ATOM 2514 N N . ARG A 1 333 ? 2.977 10.538 -3.770 1.00 93.94 333 ARG A N 1
ATOM 2515 C CA . ARG A 1 333 ? 2.780 11.994 -3.905 1.00 93.94 333 ARG A CA 1
ATOM 2516 C C . ARG A 1 333 ? 3.649 12.533 -5.052 1.00 93.94 333 ARG A C 1
ATOM 2518 O O . ARG A 1 333 ? 4.789 12.100 -5.165 1.00 93.94 333 ARG A O 1
ATOM 2525 N N . ASP A 1 334 ? 3.184 13.473 -5.877 1.00 89.69 334 ASP A N 1
ATOM 2526 C CA . ASP A 1 334 ? 1.862 14.131 -5.852 1.00 89.69 334 ASP A CA 1
ATOM 2527 C C . ASP A 1 334 ? 0.744 13.308 -6.508 1.00 89.69 334 ASP A C 1
ATOM 2529 O O . ASP A 1 334 ? -0.422 13.714 -6.462 1.00 89.69 334 ASP A O 1
ATOM 2533 N N . ARG A 1 335 ? 1.096 12.162 -7.106 1.00 91.44 335 ARG A N 1
ATOM 2534 C CA . ARG A 1 335 ? 0.189 11.297 -7.868 1.00 91.44 335 ARG A CA 1
ATOM 2535 C C . ARG A 1 335 ? -0.555 12.106 -8.933 1.00 91.44 335 ARG A C 1
ATOM 2537 O O . ARG A 1 335 ? -1.779 12.033 -9.055 1.00 91.44 335 ARG A O 1
ATOM 2544 N N . ALA A 1 336 ? 0.204 12.923 -9.664 1.00 89.94 336 ALA A N 1
ATOM 2545 C CA . ALA A 1 336 ? -0.293 13.883 -10.636 1.00 89.94 336 ALA A CA 1
ATOM 2546 C C . ALA A 1 336 ? 0.490 13.825 -11.957 1.00 89.94 336 ALA A C 1
ATOM 2548 O O . ALA A 1 336 ? 1.632 13.372 -12.028 1.00 89.94 336 ALA A O 1
ATOM 2549 N N . VAL A 1 337 ? -0.146 14.320 -13.018 1.00 88.50 337 VAL A N 1
ATOM 2550 C CA . VAL A 1 337 ? 0.462 14.476 -14.345 1.00 88.50 337 VAL A CA 1
ATOM 2551 C C . VAL A 1 337 ? 1.363 15.707 -14.327 1.00 88.50 337 VAL A C 1
ATOM 2553 O O . VAL A 1 337 ? 0.877 16.835 -14.231 1.00 88.50 337 VAL A O 1
ATOM 2556 N N . TRP A 1 338 ? 2.672 15.501 -14.462 1.00 81.69 338 TRP A N 1
ATOM 2557 C CA . TRP A 1 338 ? 3.655 16.583 -14.551 1.00 81.69 338 TRP A CA 1
ATOM 2558 C C . TRP A 1 338 ? 4.412 16.522 -15.883 1.00 81.69 338 TRP A C 1
ATOM 2560 O O . TRP A 1 338 ? 5.044 15.502 -16.161 1.00 81.69 338 TRP A O 1
ATOM 2570 N N . PRO A 1 339 ? 4.430 17.594 -16.706 1.00 70.88 339 PRO A N 1
ATOM 2571 C CA . PRO A 1 339 ? 5.015 17.553 -18.053 1.00 70.88 339 PRO A CA 1
ATOM 2572 C C . PRO A 1 339 ? 6.465 17.049 -18.109 1.00 70.88 339 PRO A C 1
ATOM 2574 O O . PRO A 1 339 ? 6.832 16.336 -19.038 1.00 70.88 339 PRO A O 1
ATOM 2577 N N . GLY A 1 340 ? 7.277 17.363 -17.092 1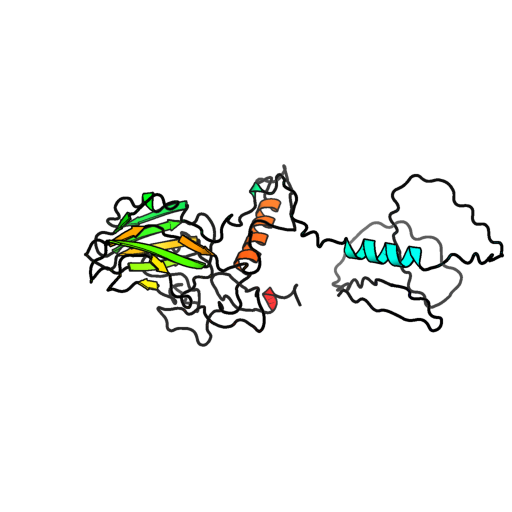.00 62.28 340 GLY A N 1
ATOM 2578 C CA . GLY A 1 340 ? 8.651 16.863 -16.980 1.00 62.28 340 GLY A CA 1
ATOM 2579 C C . GLY A 1 340 ? 8.738 15.336 -16.869 1.00 62.28 340 GLY A C 1
ATOM 2580 O O . GLY A 1 340 ? 9.585 14.738 -17.529 1.00 62.28 340 GLY A O 1
ATOM 2581 N N . ALA A 1 341 ? 7.824 14.704 -16.122 1.00 63.28 341 ALA A N 1
ATOM 2582 C CA . ALA A 1 341 ? 7.738 13.247 -15.972 1.00 63.28 341 ALA A CA 1
ATOM 2583 C C . ALA A 1 341 ? 7.247 12.539 -17.253 1.00 63.28 341 ALA A C 1
ATOM 2585 O O . ALA A 1 341 ? 7.554 11.371 -17.470 1.00 63.28 341 ALA A O 1
ATOM 2586 N N . HIS A 1 342 ? 6.532 13.254 -18.130 1.00 60.00 342 HIS A N 1
ATOM 2587 C CA . HIS A 1 342 ? 6.007 12.726 -19.397 1.00 60.00 342 HIS A CA 1
ATOM 2588 C C . HIS A 1 342 ? 6.904 12.959 -20.615 1.00 60.00 342 HIS A C 1
ATOM 2590 O O . HIS A 1 342 ? 6.580 12.451 -21.687 1.00 60.00 342 HIS A O 1
ATOM 2596 N N . SER A 1 343 ? 8.005 13.709 -20.490 1.00 43.59 343 SER A N 1
ATOM 2597 C CA . SER A 1 343 ? 8.800 14.237 -21.618 1.00 43.59 343 SER A CA 1
ATOM 2598 C C . SER A 1 343 ? 9.498 13.207 -22.540 1.00 43.59 343 SER A C 1
ATOM 2600 O O . SER A 1 343 ? 10.329 13.585 -23.360 1.00 43.59 343 SER A O 1
ATOM 2602 N N . GLY A 1 344 ? 9.117 11.927 -22.488 1.00 43.47 344 GLY A N 1
ATOM 2603 C CA . GLY A 1 344 ? 9.487 10.884 -23.455 1.00 43.47 344 GLY A CA 1
ATOM 2604 C C . GLY A 1 344 ? 8.309 10.117 -24.081 1.00 43.47 344 GLY A C 1
ATOM 2605 O O . GLY A 1 344 ? 8.558 9.162 -24.811 1.00 43.47 344 GLY A O 1
ATOM 2606 N N . TYR A 1 345 ? 7.055 10.499 -23.802 1.00 38.19 345 TYR A N 1
ATOM 2607 C CA . TYR A 1 345 ? 5.843 9.759 -24.205 1.00 38.19 345 TYR A CA 1
ATOM 2608 C C . TYR A 1 345 ? 4.829 10.561 -25.046 1.00 38.19 345 TYR A C 1
ATOM 2610 O O . TYR A 1 345 ? 3.778 10.014 -25.383 1.00 38.19 345 TYR A O 1
ATOM 2618 N N . LEU A 1 346 ? 5.110 11.829 -25.374 1.00 33.41 346 LEU A N 1
ATOM 2619 C CA . LEU A 1 346 ? 4.255 12.667 -26.233 1.00 33.41 346 LEU A CA 1
ATOM 2620 C C . LEU A 1 346 ? 4.772 12.757 -27.669 1.00 33.41 346 LEU A C 1
ATOM 2622 O O . LEU A 1 346 ? 6.000 12.935 -27.844 1.00 33.41 346 LEU A O 1
#